Protein AF-A0A7S1VF92-F1 (afdb_monomer_lite)

Radius of gyration: 21.76 Å; chains: 1; bounding box: 52×36×66 Å

pLDDT: mean 89.87, std 12.8, range [30.66, 98.44]

Secondary structure (DSSP, 8-state):
--TTTT--EEEEE-B-GGGHHHHHHHHHHIIIIIS---TTTT-BTTBSS-EEE-TT--SSS-EEEGGGGTT--TT--SS--B-B--EETTSS-TTTTBBTTTSHHHHHHHHHHHHHHHHHHHHS---EEEEE---EE-TTT--EEEEEEEEE--TT-TT---EEEEEEEEHHHHHHHHS-TT---EEEEEE-SS-EEEEEEETTEEEEEEES--S-GGGGGG-EEEES--TTSEE-TTPPP-EEEEEE-HHHHHHH--S-HHHHTTS--

Structure (mmCIF, N/CA/C/O backbone):
data_AF-A0A7S1VF92-F1
#
_entry.id   AF-A0A7S1VF92-F1
#
loop_
_atom_site.group_PDB
_atom_site.id
_atom_site.type_symbol
_atom_site.label_atom_id
_atom_site.label_alt_id
_atom_site.label_comp_id
_atom_site.label_asym_id
_atom_site.label_entity_id
_atom_site.label_seq_id
_atom_site.pdbx_PDB_ins_code
_atom_site.Cartn_x
_atom_site.Cartn_y
_atom_site.Cartn_z
_atom_site.occupancy
_atom_site.B_iso_or_equiv
_atom_site.auth_seq_id
_atom_site.auth_comp_id
_atom_site.auth_asym_id
_atom_site.auth_atom_id
_atom_site.pdbx_PDB_model_num
ATOM 1 N N . ILE A 1 1 ? -13.333 -21.021 5.165 1.00 41.09 1 ILE A N 1
ATOM 2 C CA . ILE A 1 1 ? -13.184 -19.600 4.786 1.00 41.09 1 ILE A CA 1
ATOM 3 C C . ILE A 1 1 ? -11.737 -19.448 4.349 1.00 41.09 1 ILE A C 1
ATOM 5 O O . ILE A 1 1 ? -10.872 -19.914 5.080 1.00 41.09 1 ILE A O 1
ATOM 9 N N . ALA A 1 2 ? -11.484 -18.980 3.126 1.00 41.53 2 ALA A N 1
ATOM 10 C CA . ALA A 1 2 ? -10.127 -18.702 2.667 1.00 41.53 2 ALA A CA 1
ATOM 11 C C . ALA A 1 2 ? -9.702 -17.381 3.318 1.00 41.53 2 ALA A C 1
ATOM 13 O O . ALA A 1 2 ? -10.121 -16.314 2.899 1.00 41.53 2 ALA A O 1
ATOM 14 N N . THR A 1 3 ? -8.954 -17.451 4.413 1.00 45.88 3 THR A N 1
ATOM 15 C CA . THR A 1 3 ? -8.579 -16.294 5.245 1.00 45.88 3 THR A CA 1
ATOM 16 C C . THR A 1 3 ? -7.380 -15.513 4.682 1.00 45.88 3 THR A C 1
ATOM 18 O O . THR A 1 3 ? -6.632 -14.857 5.407 1.00 45.88 3 THR A O 1
ATOM 21 N N . SER A 1 4 ? -7.141 -15.622 3.371 1.00 50.34 4 SER A N 1
ATOM 22 C CA . SER A 1 4 ? -5.932 -15.130 2.701 1.00 50.34 4 SER A CA 1
ATOM 23 C C . SER A 1 4 ? -6.195 -14.301 1.442 1.00 50.34 4 SER A C 1
ATOM 25 O O . SER A 1 4 ? -5.239 -14.018 0.722 1.00 50.34 4 SER A O 1
ATOM 27 N N . ASP A 1 5 ? -7.439 -13.902 1.167 1.00 53.25 5 ASP A N 1
ATOM 28 C CA . ASP A 1 5 ? -7.782 -13.178 -0.067 1.00 53.25 5 ASP A CA 1
ATOM 29 C C . ASP A 1 5 ? -7.107 -11.787 -0.156 1.00 53.25 5 ASP A C 1
ATOM 31 O O . ASP A 1 5 ? -6.793 -11.333 -1.257 1.00 53.25 5 ASP A O 1
ATOM 35 N N . GLY A 1 6 ? -6.771 -11.145 0.975 1.00 50.03 6 GLY A N 1
ATOM 36 C CA . GLY A 1 6 ? -6.026 -9.877 1.022 1.00 50.03 6 GLY A CA 1
ATOM 37 C C . GLY A 1 6 ? -4.500 -9.985 1.163 1.00 50.03 6 GLY A C 1
ATOM 38 O O . GLY A 1 6 ? -3.825 -8.952 1.209 1.00 50.03 6 GLY A O 1
ATOM 39 N N . ARG A 1 7 ? -3.919 -11.195 1.214 1.00 63.62 7 ARG A N 1
ATOM 40 C CA . ARG A 1 7 ? -2.461 -11.413 1.378 1.00 63.62 7 ARG A CA 1
ATOM 41 C C . ARG A 1 7 ? -1.747 -11.517 0.043 1.00 63.62 7 ARG A C 1
ATOM 43 O O . ARG A 1 7 ? -1.043 -12.490 -0.231 1.00 63.62 7 ARG A O 1
ATOM 50 N N . ALA A 1 8 ? -1.971 -10.531 -0.806 1.00 77.44 8 ALA A N 1
ATOM 51 C CA . ALA A 1 8 ? -1.372 -10.561 -2.112 1.00 77.44 8 ALA A CA 1
ATOM 52 C C . ALA A 1 8 ? -0.001 -9.884 -2.097 1.00 77.44 8 ALA A C 1
ATOM 54 O O . ALA A 1 8 ? 0.127 -8.728 -1.694 1.00 77.44 8 ALA A O 1
ATOM 55 N N . MET A 1 9 ? 1.021 -10.628 -2.518 1.00 90.00 9 MET A N 1
ATOM 56 C CA . MET A 1 9 ? 2.382 -10.116 -2.646 1.00 90.00 9 MET A CA 1
ATOM 57 C C . MET A 1 9 ?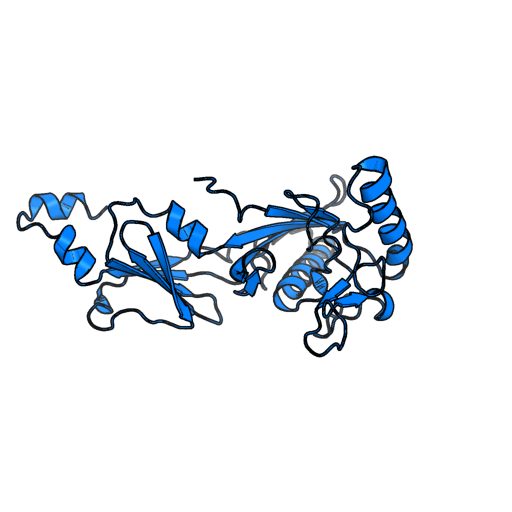 2.617 -9.639 -4.072 1.00 90.00 9 MET A C 1
ATOM 59 O O . MET A 1 9 ? 2.226 -10.312 -5.027 1.00 90.00 9 MET A O 1
ATOM 63 N N . ALA A 1 10 ? 3.267 -8.490 -4.186 1.00 93.88 10 ALA A N 1
ATOM 64 C CA . ALA A 1 10 ? 3.669 -7.860 -5.424 1.00 93.88 10 ALA A CA 1
ATOM 65 C C . ALA A 1 10 ? 5.195 -7.762 -5.493 1.00 93.88 10 ALA A C 1
ATOM 67 O O . ALA A 1 10 ? 5.831 -7.359 -4.518 1.00 93.88 10 ALA A O 1
ATOM 68 N N . LEU A 1 11 ? 5.763 -8.082 -6.653 1.00 97.00 11 LEU A N 1
ATOM 69 C CA . LEU A 1 11 ? 7.135 -7.727 -7.009 1.00 97.00 11 LEU A CA 1
ATOM 70 C C . LEU A 1 11 ? 7.088 -6.511 -7.932 1.00 97.00 11 LEU A C 1
ATOM 72 O O . LEU A 1 11 ? 6.437 -6.568 -8.975 1.00 97.00 11 LEU A O 1
ATOM 76 N N . ALA A 1 12 ? 7.789 -5.442 -7.567 1.00 97.94 12 ALA A N 1
ATOM 77 C CA . ALA A 1 12 ? 7.880 -4.226 -8.363 1.00 97.94 12 ALA A CA 1
ATOM 78 C C . ALA A 1 12 ? 9.347 -3.820 -8.570 1.00 97.94 12 ALA A C 1
ATOM 80 O O . ALA A 1 12 ? 9.959 -3.286 -7.641 1.00 97.94 12 ALA A O 1
ATOM 81 N N . PRO A 1 13 ? 9.958 -4.100 -9.736 1.00 98.12 13 PRO A N 1
ATOM 82 C CA . PRO A 1 13 ? 11.304 -3.618 -10.027 1.00 98.12 13 PRO A CA 1
ATOM 83 C C . PRO A 1 13 ? 11.322 -2.089 -10.116 1.00 98.12 13 PRO A C 1
ATOM 85 O O . PRO A 1 13 ? 10.317 -1.474 -10.468 1.00 98.12 13 PRO A O 1
ATOM 88 N N . LEU A 1 14 ? 12.466 -1.478 -9.807 1.00 97.88 14 LEU A N 1
ATOM 89 C CA . LEU A 1 14 ? 12.682 -0.061 -10.090 1.00 97.88 14 LEU A CA 1
ATOM 90 C C . LEU A 1 14 ? 13.263 0.095 -11.486 1.00 97.88 14 LEU A C 1
ATOM 92 O O . LEU A 1 14 ? 14.310 -0.477 -11.783 1.00 97.88 14 LEU A O 1
ATOM 96 N N . ILE A 1 15 ? 12.582 0.882 -12.310 1.00 98.19 15 ILE A N 1
ATOM 97 C CA . ILE A 1 15 ? 12.890 1.062 -13.726 1.00 98.19 15 ILE A CA 1
ATOM 98 C C . ILE A 1 15 ? 13.138 2.547 -13.979 1.00 98.19 15 ILE A C 1
ATOM 100 O O . ILE A 1 15 ? 12.331 3.394 -13.584 1.00 98.19 15 ILE A O 1
ATOM 104 N N . SER A 1 16 ? 14.261 2.885 -14.611 1.00 97.62 16 SER A N 1
ATOM 105 C CA . SER A 1 16 ? 14.491 4.260 -15.060 1.00 97.62 16 SER A CA 1
ATOM 106 C C . SER A 1 16 ? 13.658 4.572 -16.315 1.00 97.62 16 SER A C 1
ATOM 108 O O . SER A 1 16 ? 13.268 3.652 -17.034 1.00 97.62 16 SER A O 1
ATOM 110 N N . PRO A 1 17 ? 13.379 5.851 -16.627 1.00 97.75 17 PRO A N 1
ATOM 111 C CA . PRO A 1 17 ? 12.614 6.212 -17.820 1.00 97.75 17 PRO A CA 1
ATOM 112 C C . PRO A 1 17 ? 13.192 5.646 -19.125 1.00 97.75 17 PRO A C 1
ATOM 114 O O . PRO A 1 17 ? 12.427 5.248 -19.997 1.00 97.75 17 PRO A O 1
ATOM 117 N N . ASP A 1 18 ? 14.521 5.560 -19.234 1.00 98.12 18 ASP A N 1
ATOM 118 C CA . ASP A 1 18 ? 15.207 5.044 -20.427 1.00 98.12 18 ASP A CA 1
ATOM 119 C C . ASP A 1 18 ? 15.105 3.509 -20.564 1.00 98.12 18 ASP A C 1
ATOM 121 O O . ASP A 1 18 ? 15.311 2.977 -21.650 1.00 98.12 18 ASP A O 1
ATOM 125 N N . GLU A 1 19 ? 14.776 2.792 -19.484 1.00 98.00 19 GLU A N 1
ATOM 126 C CA . GLU A 1 19 ? 14.622 1.326 -19.451 1.00 98.00 19 GLU A CA 1
ATOM 127 C C . GLU A 1 19 ? 13.152 0.881 -19.564 1.00 98.00 19 GLU A C 1
ATOM 129 O O . GLU A 1 19 ? 12.865 -0.317 -19.608 1.00 98.00 19 GLU A O 1
ATOM 134 N N . LEU A 1 20 ? 12.202 1.825 -19.570 1.00 98.00 20 LEU A N 1
ATOM 135 C CA . LEU A 1 20 ? 10.777 1.523 -19.448 1.00 98.00 20 LEU A CA 1
ATOM 136 C C . LEU A 1 20 ? 10.234 0.709 -20.628 1.00 98.00 20 LEU A C 1
ATOM 138 O O . LEU A 1 20 ? 9.514 -0.261 -20.406 1.00 98.00 20 LEU A O 1
ATOM 142 N N . GLU A 1 21 ? 10.575 1.085 -21.862 1.00 97.88 21 GLU A N 1
ATOM 143 C CA . GLU A 1 21 ? 10.085 0.389 -23.061 1.00 97.88 21 GLU A CA 1
ATOM 144 C C . GLU A 1 21 ? 10.596 -1.061 -23.113 1.00 97.88 21 GLU A C 1
ATOM 146 O O . GLU A 1 21 ? 9.803 -1.985 -23.310 1.00 97.88 21 GLU A O 1
ATOM 151 N N . ASP A 1 22 ? 11.889 -1.274 -22.838 1.00 98.38 22 ASP A N 1
ATOM 152 C CA . ASP A 1 22 ? 12.504 -2.607 -22.768 1.00 98.38 22 ASP A CA 1
ATOM 153 C C . ASP A 1 22 ? 11.857 -3.463 -21.665 1.00 98.38 22 ASP A C 1
ATOM 155 O O . ASP A 1 22 ? 11.581 -4.652 -21.859 1.00 98.38 22 ASP A O 1
ATOM 159 N N . PHE A 1 23 ? 11.580 -2.861 -20.502 1.00 98.31 23 PHE A N 1
ATOM 160 C CA . PHE A 1 23 ? 10.871 -3.532 -19.416 1.00 98.31 23 PHE A CA 1
ATOM 161 C C . PHE A 1 23 ? 9.445 -3.928 -19.820 1.00 98.31 23 PHE A C 1
ATOM 163 O O . PHE A 1 23 ? 9.024 -5.048 -19.534 1.00 98.31 23 PHE A O 1
ATOM 170 N N . GLU A 1 24 ? 8.690 -3.039 -20.470 1.00 98.31 24 GLU A N 1
ATOM 171 C CA . GLU A 1 24 ? 7.328 -3.329 -20.920 1.00 98.31 24 GLU A CA 1
ATOM 172 C C . GLU A 1 24 ? 7.317 -4.474 -21.941 1.00 98.31 24 GLU A C 1
ATOM 174 O O . GLU A 1 24 ? 6.519 -5.406 -21.801 1.00 98.31 24 GLU A O 1
ATOM 179 N N . GLU A 1 25 ? 8.221 -4.459 -22.925 1.00 98.25 25 GLU A N 1
ATOM 180 C CA . GLU A 1 25 ? 8.364 -5.552 -23.892 1.00 98.25 25 GLU A CA 1
ATOM 181 C C . GLU A 1 25 ? 8.650 -6.884 -23.187 1.00 98.25 25 GLU A C 1
ATOM 183 O O . GLU A 1 25 ? 7.927 -7.864 -23.406 1.00 98.25 25 GLU A O 1
ATOM 188 N N . PHE A 1 26 ? 9.634 -6.898 -22.282 1.00 98.12 26 PHE A N 1
ATOM 189 C CA . PHE A 1 26 ? 9.962 -8.065 -21.466 1.00 98.12 26 PHE A CA 1
ATOM 190 C C . PHE A 1 26 ? 8.760 -8.555 -20.647 1.00 98.12 26 PHE A C 1
ATOM 192 O O . PHE A 1 26 ? 8.458 -9.750 -20.645 1.00 98.12 26 PHE A O 1
ATOM 199 N N . ALA A 1 27 ? 8.054 -7.653 -19.964 1.00 97.56 27 ALA A N 1
ATOM 200 C CA . ALA A 1 27 ? 6.960 -8.016 -19.075 1.00 97.56 27 ALA A CA 1
ATOM 201 C C . ALA A 1 27 ? 5.797 -8.660 -19.839 1.00 97.56 27 ALA A C 1
ATOM 203 O O . ALA A 1 27 ? 5.274 -9.695 -19.422 1.00 97.56 27 ALA A O 1
ATOM 204 N N . TYR A 1 28 ? 5.414 -8.097 -20.988 1.00 97.19 28 TYR A N 1
ATOM 205 C CA . TYR A 1 28 ? 4.343 -8.661 -21.808 1.00 97.19 28 TYR A CA 1
ATOM 206 C C . TYR A 1 28 ? 4.750 -9.956 -22.519 1.00 97.19 28 TYR A C 1
ATOM 208 O O . TYR A 1 28 ? 3.909 -10.849 -22.652 1.00 97.19 28 TYR A O 1
ATOM 216 N N . ASP A 1 29 ? 6.009 -10.097 -22.945 1.00 97.44 29 ASP A N 1
ATOM 217 C CA . ASP A 1 29 ? 6.526 -11.378 -23.441 1.00 97.44 29 ASP A CA 1
ATOM 218 C C . ASP A 1 29 ? 6.461 -12.453 -22.349 1.00 97.44 29 ASP A C 1
ATOM 220 O O . ASP A 1 29 ? 5.912 -13.537 -22.566 1.00 97.44 29 ASP A O 1
ATOM 224 N N . PHE A 1 30 ? 6.908 -12.121 -21.134 1.00 96.12 30 PHE A N 1
ATOM 225 C CA . PHE A 1 30 ? 6.794 -13.005 -19.985 1.00 96.12 30 PHE A CA 1
ATOM 226 C C . PHE A 1 30 ? 5.336 -13.402 -19.728 1.00 96.12 30 PHE A C 1
ATOM 228 O O . PHE A 1 30 ? 5.044 -14.597 -19.676 1.00 96.12 30 PHE A O 1
ATOM 235 N N . TYR A 1 31 ? 4.403 -12.448 -19.634 1.00 95.75 31 TYR A N 1
ATOM 236 C CA . TYR A 1 31 ? 2.996 -12.757 -19.362 1.00 95.75 31 TYR A CA 1
ATOM 237 C C . TYR A 1 31 ? 2.393 -13.695 -20.406 1.00 95.75 31 TYR A C 1
ATOM 239 O O . TYR A 1 31 ? 1.739 -14.671 -20.042 1.00 95.75 31 TYR A O 1
ATOM 247 N N . TYR A 1 32 ? 2.597 -13.421 -21.693 1.00 95.31 32 TYR A N 1
ATOM 248 C CA . TYR A 1 32 ? 1.882 -14.133 -22.751 1.00 95.31 32 TYR A CA 1
ATOM 249 C C . TYR A 1 32 ? 2.569 -15.425 -23.174 1.00 95.31 32 TYR A C 1
ATOM 251 O O . TYR A 1 32 ? 1.891 -16.420 -23.429 1.00 95.31 32 TYR A O 1
ATOM 259 N N . ASN A 1 33 ? 3.900 -15.428 -23.227 1.00 96.44 33 ASN A N 1
ATOM 260 C CA . ASN A 1 33 ? 4.668 -16.530 -23.797 1.00 96.44 33 ASN A CA 1
ATOM 261 C C . ASN A 1 33 ? 5.310 -17.418 -22.727 1.00 96.44 33 ASN A C 1
ATOM 263 O O . ASN A 1 33 ? 5.397 -18.628 -22.928 1.00 96.44 33 ASN A O 1
ATOM 267 N N . THR A 1 34 ? 5.718 -16.854 -21.585 1.00 94.94 34 THR A N 1
ATOM 268 C CA . THR A 1 34 ? 6.358 -17.627 -20.503 1.00 94.94 34 THR A CA 1
ATOM 269 C C . THR A 1 34 ? 5.343 -18.120 -19.472 1.00 94.94 34 THR A C 1
ATOM 271 O O . THR A 1 34 ? 5.291 -19.311 -19.171 1.00 94.94 34 THR A O 1
ATOM 274 N N . ALA A 1 35 ? 4.507 -17.224 -18.947 1.00 93.38 35 ALA A N 1
ATOM 275 C CA . ALA A 1 35 ? 3.499 -17.529 -17.935 1.00 93.38 35 ALA A CA 1
ATOM 276 C C . ALA A 1 35 ? 2.180 -18.056 -18.533 1.00 93.38 35 ALA A C 1
ATOM 278 O O . ALA A 1 35 ? 1.355 -18.606 -17.804 1.00 93.38 35 ALA A O 1
ATOM 279 N N . GLY A 1 36 ? 1.971 -17.906 -19.848 1.00 94.75 36 GLY A N 1
ATOM 280 C CA . GLY A 1 36 ? 0.776 -18.394 -20.548 1.00 94.75 36 GLY A CA 1
ATOM 281 C C . GLY A 1 36 ? -0.521 -17.693 -20.127 1.00 94.75 36 GLY A C 1
ATOM 282 O O . GLY A 1 36 ? -1.597 -18.294 -20.183 1.00 94.75 36 GLY A O 1
ATOM 283 N N . LEU A 1 37 ? -0.431 -16.443 -19.668 1.00 94.38 37 LEU A N 1
ATOM 284 C CA . LEU A 1 37 ? -1.576 -15.640 -19.251 1.00 94.38 37 LEU A CA 1
ATOM 285 C C . LEU A 1 37 ? -2.358 -15.121 -20.471 1.00 94.38 37 LEU A C 1
ATOM 287 O O . LEU A 1 37 ? -1.796 -14.980 -21.561 1.00 94.38 37 LEU A O 1
ATOM 291 N N . PRO A 1 38 ? -3.656 -14.786 -20.314 1.00 94.56 38 PRO A N 1
ATOM 292 C CA . PRO A 1 38 ? -4.441 -14.191 -21.390 1.00 94.56 38 PRO A CA 1
ATOM 293 C C . PRO A 1 38 ? -3.764 -12.949 -21.974 1.00 94.56 38 PRO A C 1
ATOM 295 O O . PRO A 1 38 ? -3.211 -12.137 -21.232 1.00 94.56 38 PRO A O 1
ATOM 298 N N . ASN A 1 39 ? -3.892 -12.743 -23.284 1.00 92.88 39 ASN A N 1
ATOM 299 C CA . ASN A 1 39 ? -3.331 -11.585 -23.995 1.00 92.88 39 ASN A CA 1
ATOM 300 C C . ASN A 1 39 ? -3.930 -10.224 -23.577 1.00 92.88 39 ASN A C 1
ATOM 302 O O . ASN A 1 39 ? -3.485 -9.184 -24.050 1.00 92.88 39 ASN A O 1
ATOM 306 N N . THR A 1 40 ? -4.934 -10.230 -22.700 1.00 92.56 40 THR A N 1
ATOM 307 C CA . THR A 1 40 ? -5.526 -9.049 -22.060 1.00 92.56 40 THR A CA 1
ATOM 308 C C . THR A 1 40 ? -4.889 -8.723 -20.705 1.00 92.56 40 THR A C 1
ATOM 310 O O . THR A 1 40 ? -5.259 -7.738 -20.073 1.00 92.56 40 THR A O 1
ATOM 313 N N . THR A 1 41 ? -3.960 -9.550 -20.220 1.00 92.75 41 THR A N 1
ATOM 314 C CA . THR A 1 41 ? -3.301 -9.358 -18.921 1.00 92.75 41 THR A CA 1
ATOM 315 C C . THR A 1 41 ? -2.452 -8.096 -18.943 1.00 92.75 41 THR A C 1
ATOM 317 O O . THR A 1 41 ? -1.642 -7.922 -19.854 1.00 92.75 41 THR A O 1
ATOM 320 N N . GLY A 1 42 ? -2.661 -7.218 -17.957 1.00 89.56 42 GLY A N 1
ATOM 321 C CA . GLY A 1 42 ? -1.958 -5.940 -17.835 1.00 89.56 42 GLY A CA 1
ATOM 322 C C . GLY A 1 42 ? -2.276 -4.929 -18.943 1.00 89.56 42 GLY A C 1
ATOM 323 O O . GLY A 1 42 ? -1.583 -3.926 -19.034 1.00 89.56 42 GLY A O 1
ATOM 324 N N . VAL A 1 43 ? -3.265 -5.177 -19.810 1.00 94.31 43 VAL A N 1
ATOM 325 C CA . VAL A 1 43 ? -3.628 -4.272 -20.915 1.00 94.31 43 VAL A CA 1
ATOM 326 C C . VAL A 1 43 ? -4.665 -3.257 -20.437 1.00 94.31 43 VAL A C 1
ATOM 328 O O . VAL A 1 43 ? -5.637 -3.625 -19.779 1.00 94.31 43 VAL A O 1
ATOM 331 N N . SER A 1 44 ? -4.465 -1.992 -20.798 1.00 94.75 44 SER A N 1
ATOM 332 C CA . SER A 1 44 ? -5.387 -0.880 -20.539 1.00 94.75 44 SER A CA 1
ATOM 333 C C . SER A 1 44 ? -6.058 -0.414 -21.838 1.00 94.75 44 SER A C 1
ATOM 335 O O . SER A 1 44 ? -5.773 -0.921 -22.924 1.00 94.75 44 SER A O 1
ATOM 337 N N . SER A 1 45 ? -6.945 0.577 -21.761 1.00 95.25 45 SER A N 1
ATOM 338 C CA . SER A 1 45 ? -7.654 1.151 -22.917 1.00 95.25 45 SER A CA 1
ATOM 339 C C . SER A 1 45 ? -6.725 1.718 -24.000 1.00 95.25 45 SER A C 1
ATOM 341 O O . SER A 1 45 ? -7.075 1.709 -25.181 1.00 95.25 45 SER A O 1
ATOM 343 N N . PHE A 1 46 ? -5.523 2.155 -23.619 1.00 95.31 46 PHE A N 1
ATOM 344 C CA . PHE A 1 46 ? -4.471 2.615 -24.530 1.00 95.31 46 PHE A CA 1
ATOM 345 C C . PHE A 1 46 ? -3.577 1.482 -25.073 1.00 95.31 46 PHE A C 1
ATOM 347 O O . PHE A 1 46 ? -2.705 1.734 -25.902 1.00 95.31 46 PHE A O 1
ATOM 354 N N . GLY A 1 47 ? -3.779 0.238 -24.631 1.00 96.12 47 GLY A N 1
ATOM 355 C CA . GLY A 1 47 ? -2.959 -0.914 -24.990 1.00 96.12 47 GLY A CA 1
ATOM 356 C C . GLY A 1 47 ? -2.000 -1.340 -23.877 1.00 96.12 47 GLY A C 1
ATOM 357 O O . GLY A 1 47 ? -2.375 -1.423 -22.707 1.00 96.12 47 GLY A O 1
ATOM 358 N N . ARG A 1 48 ? -0.780 -1.702 -24.275 1.00 96.75 48 ARG A N 1
ATOM 359 C CA . ARG A 1 48 ? 0.291 -2.167 -23.388 1.00 96.75 48 ARG A CA 1
ATOM 360 C C . ARG A 1 48 ? 1.024 -0.976 -22.776 1.00 96.75 48 ARG A C 1
ATOM 362 O O . ARG A 1 48 ? 1.249 0.006 -23.473 1.00 96.75 48 ARG A O 1
ATOM 369 N N . GLY A 1 49 ? 1.391 -1.090 -21.507 1.00 97.50 49 GLY A N 1
ATOM 370 C CA . GLY A 1 49 ? 2.302 -0.181 -20.828 1.00 97.50 49 GLY A CA 1
ATOM 371 C C . GLY A 1 49 ? 2.085 -0.137 -19.318 1.00 97.50 49 GLY A C 1
ATOM 372 O O . GLY A 1 49 ? 1.043 -0.557 -18.807 1.00 97.50 49 GLY A O 1
ATOM 373 N N . VAL A 1 50 ? 3.074 0.396 -18.607 1.00 98.12 50 VAL A N 1
ATOM 374 C CA . VAL A 1 50 ? 2.967 0.766 -17.196 1.00 98.12 50 VAL A CA 1
ATOM 375 C C . VAL A 1 50 ? 1.957 1.902 -17.052 1.00 98.12 50 VAL A C 1
ATOM 377 O O . VAL A 1 50 ? 1.920 2.834 -17.858 1.00 98.12 50 VAL A O 1
ATOM 380 N N . TRP A 1 51 ? 1.090 1.815 -16.047 1.00 97.25 51 TRP A N 1
ATOM 381 C CA . TRP A 1 51 ? -0.053 2.711 -15.938 1.00 97.25 51 TRP A CA 1
ATOM 382 C C . TRP A 1 51 ? -0.300 3.229 -14.532 1.00 97.25 51 TRP A C 1
ATOM 384 O O . TRP A 1 51 ? 0.057 2.622 -13.525 1.00 97.25 51 TRP A O 1
ATOM 394 N N . TRP A 1 52 ? -0.993 4.361 -14.487 1.00 96.31 52 TRP A N 1
ATOM 395 C CA . TRP A 1 52 ? -1.583 4.920 -13.281 1.00 96.31 52 TRP A CA 1
ATOM 396 C C . TRP A 1 52 ? -3.047 5.292 -13.547 1.00 96.31 52 TRP A C 1
ATOM 398 O O . TRP A 1 52 ? -3.466 5.413 -14.701 1.00 96.31 52 TRP A O 1
ATOM 408 N N . THR A 1 53 ? -3.849 5.405 -12.486 1.00 93.44 53 THR A N 1
ATOM 409 C CA . THR A 1 53 ? -5.258 5.814 -12.577 1.00 93.44 53 THR A CA 1
ATOM 410 C C . THR A 1 53 ? -5.394 7.305 -12.314 1.00 93.44 53 THR A C 1
ATOM 412 O O . THR A 1 53 ? -4.973 7.790 -11.268 1.00 93.44 53 THR A O 1
ATOM 415 N N . ASP A 1 54 ? -6.045 8.014 -13.225 1.00 91.69 54 ASP A N 1
ATOM 416 C CA . ASP A 1 54 ? -6.479 9.392 -13.026 1.00 91.69 54 ASP A CA 1
ATOM 417 C C . ASP A 1 54 ? -8.012 9.441 -13.169 1.00 91.69 54 ASP A C 1
ATOM 419 O O . ASP A 1 54 ? -8.530 9.237 -14.269 1.00 91.69 54 ASP A O 1
ATOM 423 N N . PRO A 1 55 ? -8.755 9.673 -12.068 1.00 89.00 55 PRO A N 1
ATOM 424 C CA . PRO A 1 55 ? -10.217 9.719 -12.079 1.00 89.00 55 PRO A CA 1
ATOM 425 C C . PRO A 1 55 ? -10.823 10.779 -13.007 1.00 89.00 55 PRO A C 1
ATOM 427 O O . PRO A 1 55 ? -12.010 10.688 -13.317 1.00 89.00 55 PRO A O 1
ATOM 430 N N . GLU A 1 56 ? -10.050 11.786 -13.421 1.00 92.44 56 GLU A N 1
ATOM 431 C CA . GLU A 1 56 ? -10.506 12.840 -14.329 1.00 92.44 56 GLU A CA 1
ATOM 432 C C . GLU A 1 56 ? -10.361 12.448 -15.811 1.00 92.44 56 GLU A C 1
ATOM 434 O O . GLU A 1 56 ? -10.897 13.131 -16.692 1.00 92.44 56 GLU A O 1
ATOM 439 N N . LEU A 1 57 ? -9.681 11.335 -16.115 1.00 91.81 57 LEU A N 1
ATOM 440 C CA . LEU A 1 57 ? -9.533 10.848 -17.483 1.00 91.81 57 LEU A CA 1
ATOM 441 C C . LEU A 1 57 ? -10.837 10.286 -18.034 1.00 91.81 57 LEU A C 1
ATOM 443 O O . LEU A 1 57 ? -11.477 9.419 -17.453 1.00 91.81 57 LEU A O 1
ATOM 447 N N . ASN A 1 58 ? -11.174 10.707 -19.250 1.00 93.38 58 ASN A N 1
ATOM 448 C CA . ASN A 1 58 ? -12.316 10.186 -19.992 1.00 93.38 58 ASN A CA 1
ATOM 449 C C . ASN A 1 58 ? -11.929 8.951 -20.830 1.00 93.38 58 ASN A C 1
ATOM 451 O O . ASN A 1 58 ? -12.057 8.957 -22.058 1.00 93.38 58 ASN A O 1
ATOM 455 N N . THR A 1 59 ? -11.405 7.910 -20.180 1.00 93.56 59 THR A N 1
ATOM 456 C CA . THR A 1 59 ? -11.144 6.593 -20.789 1.00 93.56 59 THR A CA 1
ATOM 457 C C . THR A 1 59 ? -12.034 5.531 -20.143 1.00 93.56 59 THR A C 1
ATOM 459 O O . THR A 1 59 ? -12.658 5.767 -19.115 1.00 93.56 59 THR A O 1
ATOM 462 N N . SER A 1 60 ? -12.155 4.344 -20.745 1.00 93.12 60 SER A N 1
ATOM 463 C CA . SER A 1 60 ? -13.043 3.296 -20.208 1.00 93.12 60 SER A CA 1
ATOM 464 C C . SER A 1 60 ? -12.584 2.720 -18.865 1.00 93.12 60 SER A C 1
ATOM 466 O O . SER A 1 60 ? -13.369 2.067 -18.183 1.00 93.12 60 SER A O 1
ATOM 468 N N . ASP A 1 61 ? -11.312 2.906 -18.521 1.00 92.44 61 ASP A N 1
ATOM 469 C CA . ASP A 1 61 ? -10.662 2.374 -17.324 1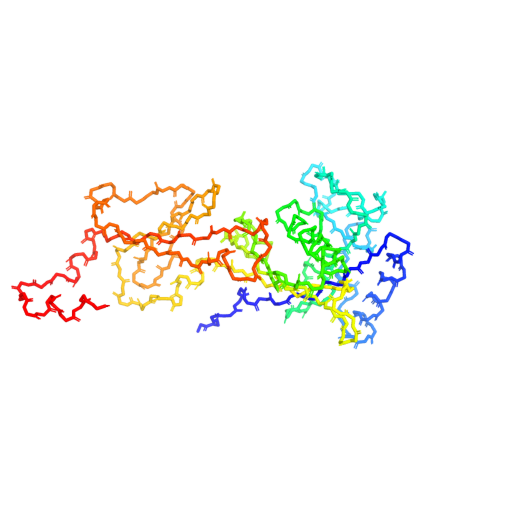.00 92.44 61 ASP A CA 1
ATOM 470 C C . ASP A 1 61 ? -9.996 3.454 -16.459 1.00 92.44 61 ASP A C 1
ATOM 472 O O . ASP A 1 61 ? -9.415 3.118 -15.429 1.00 92.44 61 ASP A O 1
ATOM 476 N N . ASN A 1 62 ? -10.090 4.732 -16.848 1.00 94.69 62 ASN A N 1
ATOM 477 C CA . ASN A 1 62 ? -9.439 5.876 -16.199 1.00 94.69 62 ASN A CA 1
ATOM 478 C C . ASN A 1 62 ? -7.910 5.729 -16.081 1.00 94.69 62 ASN A C 1
ATOM 480 O O . ASN A 1 62 ? -7.288 6.306 -15.189 1.00 94.69 62 ASN A O 1
ATOM 484 N N . ARG A 1 63 ? -7.288 4.926 -16.954 1.00 95.75 63 ARG A N 1
ATOM 485 C CA . ARG A 1 63 ? -5.841 4.682 -16.952 1.00 95.75 63 ARG A CA 1
ATOM 486 C C . ARG A 1 63 ? -5.144 5.487 -18.035 1.00 95.75 63 ARG A C 1
ATOM 488 O O . ARG A 1 63 ? -5.666 5.637 -19.141 1.00 95.75 63 ARG A O 1
ATOM 495 N N . PHE A 1 64 ? -3.927 5.926 -17.736 1.00 96.00 64 PHE A N 1
ATOM 496 C CA . PHE A 1 64 ? -2.990 6.461 -18.722 1.00 96.00 64 PHE A CA 1
ATOM 497 C C . PHE A 1 64 ? -1.624 5.795 -18.601 1.00 96.00 64 PHE A C 1
ATOM 499 O O . PHE A 1 64 ? -1.258 5.271 -17.549 1.00 96.00 64 PHE A O 1
ATOM 506 N N . TRP A 1 65 ? -0.879 5.838 -19.701 1.00 97.31 65 TRP A N 1
ATOM 507 C CA . TRP A 1 65 ? 0.479 5.322 -19.787 1.00 97.31 65 TRP A CA 1
ATOM 508 C C . TRP A 1 65 ? 1.473 6.273 -19.116 1.00 97.31 65 TRP A C 1
ATOM 510 O O . TRP A 1 65 ? 1.622 7.428 -19.536 1.00 97.31 65 TRP A O 1
ATOM 520 N N . THR A 1 66 ? 2.173 5.789 -18.090 1.00 96.75 66 THR A N 1
ATOM 521 C CA . THR A 1 66 ? 3.099 6.609 -17.295 1.00 96.75 66 THR A CA 1
ATOM 522 C C . THR A 1 66 ? 4.397 6.928 -18.033 1.00 96.75 66 THR A C 1
ATOM 524 O O . THR A 1 66 ? 5.032 7.931 -17.711 1.00 96.75 66 THR A O 1
ATOM 527 N N . GLY A 1 67 ? 4.757 6.173 -19.078 1.00 94.06 67 GLY A N 1
ATOM 528 C CA . GLY A 1 67 ? 5.951 6.455 -19.884 1.00 94.06 67 GLY A CA 1
ATOM 529 C C . GLY A 1 67 ? 5.929 7.825 -20.560 1.00 94.06 67 GLY A C 1
ATOM 530 O O . GLY A 1 67 ? 6.961 8.482 -20.689 1.00 94.06 67 GLY A O 1
ATOM 531 N N . SER A 1 68 ? 4.735 8.342 -20.861 1.00 93.94 68 SER A N 1
ATOM 532 C CA . SER A 1 68 ? 4.552 9.693 -21.408 1.00 93.94 68 SER A CA 1
ATOM 533 C C . SER A 1 68 ? 5.007 10.826 -20.472 1.00 93.94 68 SER A C 1
ATOM 535 O O . SER A 1 68 ? 5.203 11.953 -20.933 1.00 93.94 68 SER A O 1
ATOM 537 N N . THR A 1 69 ? 5.205 10.560 -19.174 1.00 94.50 69 THR A N 1
ATOM 538 C CA . THR A 1 69 ? 5.646 11.571 -18.199 1.00 94.50 69 THR A CA 1
ATOM 539 C C . THR A 1 69 ? 7.159 11.569 -17.962 1.00 94.50 69 THR A C 1
ATOM 541 O O . THR A 1 69 ? 7.670 12.486 -17.311 1.00 94.50 69 THR A O 1
ATOM 544 N N . GLY A 1 70 ? 7.885 10.570 -18.482 1.00 92.69 70 GLY A N 1
ATOM 545 C CA . GLY A 1 70 ? 9.319 10.391 -18.236 1.00 92.69 70 GLY A CA 1
ATOM 546 C C . GLY A 1 70 ? 9.650 10.198 -16.752 1.00 92.69 70 GLY A C 1
ATOM 547 O O . GLY A 1 70 ? 10.584 10.820 -16.248 1.00 92.69 70 GLY A O 1
ATOM 548 N N . GLY A 1 71 ? 8.833 9.426 -16.029 1.00 93.31 71 GLY A N 1
ATOM 549 C CA . GLY A 1 71 ? 8.995 9.159 -14.593 1.00 93.31 71 GLY A CA 1
ATOM 550 C C . GLY A 1 71 ? 8.540 10.287 -13.664 1.00 93.31 71 GLY A C 1
ATOM 551 O O . GLY A 1 71 ? 8.651 10.158 -12.448 1.00 93.31 71 GLY A O 1
ATOM 552 N N . LYS A 1 72 ? 8.018 11.401 -14.195 1.00 96.81 72 LYS A N 1
ATOM 553 C CA . LYS A 1 72 ? 7.493 12.494 -13.365 1.00 96.81 72 LYS A CA 1
ATOM 554 C C . LYS A 1 72 ? 6.168 12.084 -12.741 1.00 96.81 72 LYS A C 1
ATOM 556 O O . LYS A 1 72 ? 5.210 11.790 -13.461 1.00 96.81 72 LYS A O 1
ATOM 561 N N . THR A 1 73 ? 6.109 12.126 -11.415 1.00 97.25 73 THR A N 1
ATOM 562 C CA . THR A 1 73 ? 4.891 11.815 -10.667 1.00 97.25 73 THR A CA 1
ATOM 563 C C . THR A 1 73 ? 3.996 13.055 -10.516 1.00 97.25 73 THR A C 1
ATOM 565 O O . THR A 1 73 ? 4.505 14.179 -10.446 1.00 97.25 73 THR A O 1
ATOM 568 N N . PRO A 1 74 ? 2.661 12.892 -10.414 1.00 95.69 74 PRO A N 1
ATOM 569 C CA . PRO A 1 74 ? 1.735 14.013 -10.204 1.00 95.69 74 PRO A CA 1
ATOM 570 C C . PRO A 1 74 ? 1.978 14.788 -8.900 1.00 95.69 74 PRO A C 1
ATOM 572 O O . PRO A 1 74 ? 1.663 15.972 -8.810 1.00 95.69 74 PRO A O 1
ATOM 575 N N . TRP A 1 75 ? 2.553 14.125 -7.894 1.00 96.06 75 TRP A N 1
ATOM 576 C CA . TRP A 1 75 ? 2.844 14.692 -6.576 1.00 96.06 75 TRP A CA 1
ATOM 577 C C . TRP A 1 75 ? 4.238 15.339 -6.481 1.00 96.06 75 TRP A C 1
ATOM 579 O O . TRP A 1 75 ? 4.605 15.861 -5.429 1.00 96.06 75 TRP A O 1
ATOM 589 N N . GLY A 1 76 ? 5.003 15.352 -7.580 1.00 97.31 76 GLY A N 1
ATOM 590 C CA . GLY A 1 76 ? 6.265 16.084 -7.680 1.00 97.31 76 GLY A CA 1
ATOM 591 C C . GLY A 1 76 ? 7.452 15.410 -6.992 1.00 97.31 76 GLY A C 1
ATOM 592 O O . GLY A 1 76 ? 8.270 16.113 -6.396 1.00 97.31 76 GLY A O 1
ATOM 593 N N . SER A 1 77 ? 7.558 14.077 -7.072 1.00 97.44 77 SER A N 1
ATOM 594 C CA . SER A 1 77 ? 8.760 13.360 -6.618 1.00 97.44 77 SER A CA 1
ATOM 595 C C . SER A 1 77 ? 10.015 13.917 -7.309 1.00 97.44 77 SER A C 1
ATOM 597 O O . SER A 1 77 ? 9.981 14.187 -8.516 1.00 97.44 77 SER A O 1
ATOM 599 N N . PRO A 1 78 ? 11.138 14.079 -6.585 1.00 97.00 78 PRO A N 1
ATOM 600 C CA . PRO A 1 78 ? 12.417 14.419 -7.196 1.00 97.00 78 PRO A CA 1
ATOM 601 C C . PRO A 1 78 ? 13.045 13.249 -7.973 1.00 97.00 78 PRO A C 1
ATOM 603 O O . PRO A 1 78 ? 13.958 13.486 -8.765 1.00 97.00 78 PRO A O 1
ATOM 606 N N . ASN A 1 79 ? 12.598 12.008 -7.754 1.00 97.56 79 ASN A N 1
ATOM 607 C CA . ASN A 1 79 ? 13.176 10.818 -8.368 1.00 97.56 79 ASN A CA 1
ATOM 608 C C . ASN A 1 79 ? 12.410 10.447 -9.642 1.00 97.56 79 ASN A C 1
ATOM 610 O O . ASN A 1 79 ? 11.199 10.254 -9.628 1.00 97.56 79 ASN A O 1
ATOM 614 N N . LEU A 1 80 ? 13.121 10.319 -10.762 1.00 97.44 80 LEU A N 1
ATOM 615 C CA . LEU A 1 80 ? 12.534 9.877 -12.027 1.00 97.44 80 LEU A CA 1
ATOM 616 C C . LEU A 1 80 ? 12.664 8.359 -12.123 1.00 97.44 80 LEU A C 1
ATOM 618 O O . LEU A 1 80 ? 13.640 7.852 -12.669 1.00 97.44 80 LEU A O 1
ATOM 622 N N . VAL A 1 81 ? 11.708 7.646 -11.535 1.00 97.50 81 VAL A N 1
ATOM 623 C CA . VAL A 1 81 ? 11.660 6.178 -11.537 1.00 97.50 81 VAL A CA 1
ATOM 624 C C . VAL A 1 81 ? 10.225 5.692 -11.706 1.00 97.50 81 VAL A C 1
ATOM 626 O O . VAL A 1 81 ? 9.275 6.364 -11.299 1.00 97.50 81 VAL A O 1
ATOM 629 N N . HIS A 1 82 ? 10.090 4.499 -12.267 1.00 98.38 82 HIS A N 1
ATOM 630 C CA . HIS A 1 82 ? 8.860 3.721 -12.311 1.00 98.38 82 HIS A CA 1
ATOM 631 C C . HIS A 1 82 ? 8.992 2.518 -11.375 1.00 98.38 82 HIS A C 1
ATOM 633 O O . HIS A 1 82 ? 10.067 1.925 -11.266 1.00 98.38 82 HIS A O 1
ATOM 639 N N . ALA A 1 83 ? 7.898 2.146 -10.712 1.00 98.25 83 ALA A N 1
ATOM 640 C CA . ALA A 1 83 ? 7.826 0.957 -9.862 1.00 98.25 83 ALA A CA 1
ATOM 641 C C . ALA A 1 83 ? 6.607 0.091 -10.238 1.00 98.25 83 ALA A C 1
ATOM 643 O O . ALA A 1 83 ? 5.666 -0.031 -9.444 1.00 98.25 83 ALA A O 1
ATOM 644 N N . PRO A 1 84 ? 6.572 -0.474 -11.459 1.00 98.00 84 PRO A N 1
ATOM 645 C CA . PRO A 1 84 ? 5.440 -1.259 -11.941 1.00 98.00 84 PRO A CA 1
ATOM 646 C C . PRO A 1 84 ? 5.280 -2.568 -11.168 1.00 98.00 84 PRO A C 1
ATOM 648 O O . PRO A 1 84 ? 6.252 -3.287 -10.964 1.00 98.00 84 PRO A O 1
ATOM 651 N N . ILE A 1 85 ? 4.050 -2.943 -10.809 1.00 96.88 85 ILE A N 1
ATOM 652 C CA . ILE A 1 85 ? 3.761 -4.297 -10.309 1.00 96.88 85 ILE A CA 1
ATOM 653 C C . ILE A 1 85 ? 3.978 -5.306 -11.449 1.00 96.88 85 ILE A C 1
ATOM 655 O O . ILE A 1 85 ? 3.152 -5.399 -12.358 1.00 96.88 85 ILE A O 1
ATOM 659 N N . PHE A 1 86 ? 5.071 -6.066 -11.389 1.00 95.44 86 PHE A N 1
ATOM 660 C CA . PHE A 1 86 ? 5.440 -7.075 -12.384 1.00 95.44 86 PHE A CA 1
ATOM 661 C C . PHE A 1 86 ? 4.847 -8.453 -12.066 1.00 95.44 86 PHE A C 1
ATOM 663 O O . PHE A 1 86 ? 4.205 -9.071 -12.907 1.00 95.44 86 PHE A O 1
ATOM 670 N N . GLU A 1 87 ? 5.000 -8.934 -10.833 1.00 89.31 87 GLU A N 1
ATOM 671 C CA . GLU A 1 87 ? 4.357 -10.179 -10.401 1.00 89.31 87 GLU A CA 1
ATOM 672 C C . GLU A 1 87 ? 3.369 -9.903 -9.285 1.00 89.31 87 GLU A C 1
ATOM 674 O O . GLU A 1 87 ? 3.589 -9.036 -8.439 1.00 89.31 87 GLU A O 1
ATOM 679 N N . PHE A 1 88 ? 2.286 -10.676 -9.271 1.00 83.62 88 PHE A N 1
ATOM 680 C CA . PHE A 1 88 ? 1.286 -10.636 -8.219 1.00 83.62 88 PHE A CA 1
ATOM 681 C C . PHE A 1 88 ? 0.813 -12.048 -7.897 1.00 83.62 88 PHE A C 1
ATOM 683 O O . PHE A 1 88 ? 0.589 -12.855 -8.793 1.00 83.62 88 PHE A O 1
ATOM 690 N N . SER A 1 89 ? 0.611 -12.372 -6.627 1.00 76.56 89 SER A N 1
ATOM 691 C CA . SER A 1 89 ? 0.294 -13.752 -6.215 1.00 76.56 89 SER A CA 1
ATOM 692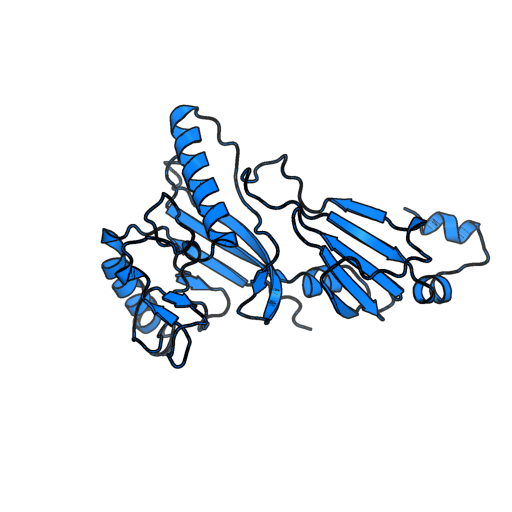 C C . SER A 1 89 ? -1.014 -14.345 -6.784 1.00 76.56 89 SER A C 1
ATOM 694 O O . SER A 1 89 ? -1.241 -15.542 -6.639 1.00 76.56 89 SER A O 1
ATOM 696 N N . THR A 1 90 ? -1.875 -13.548 -7.430 1.00 72.88 90 THR A N 1
ATOM 697 C CA . THR A 1 90 ? -3.183 -13.975 -7.968 1.00 72.88 90 THR A CA 1
ATOM 698 C C . THR A 1 90 ? -3.329 -13.774 -9.486 1.00 72.88 90 THR A C 1
ATOM 700 O O . THR A 1 90 ? -4.416 -13.473 -9.972 1.00 72.88 90 THR A O 1
ATOM 703 N N . MET A 1 91 ? -2.242 -13.912 -10.261 1.00 79.44 91 MET A N 1
ATOM 704 C CA . MET A 1 91 ? -2.273 -13.746 -11.727 1.00 79.44 91 MET A CA 1
ATOM 705 C C . MET A 1 91 ? -3.343 -14.620 -12.428 1.00 79.44 91 MET A C 1
ATOM 707 O O . MET A 1 91 ? -3.474 -15.798 -12.088 1.00 79.44 91 MET A O 1
ATOM 711 N N . PRO A 1 92 ? -4.047 -14.094 -13.459 1.00 85.88 92 PRO A N 1
ATOM 712 C CA . PRO A 1 92 ? -3.967 -12.727 -13.990 1.00 85.88 92 PRO A CA 1
ATOM 713 C C . PRO A 1 92 ? -4.727 -11.716 -13.112 1.00 85.88 92 PRO A C 1
ATOM 715 O O . PRO A 1 92 ? -5.851 -11.975 -12.690 1.00 85.88 92 PRO A O 1
ATOM 718 N N . SER A 1 93 ? -4.138 -10.538 -12.874 1.00 86.50 93 SER A N 1
ATOM 719 C CA . SER A 1 93 ? -4.719 -9.506 -12.001 1.00 86.50 93 SER A CA 1
ATOM 720 C C . SER A 1 93 ? -4.789 -8.141 -12.692 1.00 86.50 93 SER A C 1
ATOM 722 O O . SER A 1 93 ? -3.846 -7.771 -13.397 1.00 86.50 93 SER A O 1
ATOM 724 N N . PRO A 1 94 ? -5.869 -7.358 -12.488 1.00 84.75 94 PRO A N 1
ATOM 725 C CA . PRO A 1 94 ? -6.019 -6.041 -13.098 1.00 84.75 94 PRO A CA 1
ATOM 726 C C . PRO A 1 94 ? -5.042 -4.998 -12.557 1.00 84.75 94 PRO A C 1
ATOM 728 O O . PRO A 1 94 ? -5.014 -3.911 -13.124 1.00 84.75 94 PRO A O 1
ATOM 731 N N . ILE A 1 95 ? -4.292 -5.297 -11.488 1.00 90.12 95 ILE A N 1
ATOM 732 C CA . ILE A 1 95 ? -3.283 -4.398 -10.903 1.00 90.12 95 ILE A CA 1
ATOM 733 C C . ILE A 1 95 ? -1.878 -4.605 -11.486 1.00 90.12 95 ILE A C 1
ATOM 735 O O . ILE A 1 95 ? -0.942 -3.906 -11.114 1.00 90.12 95 ILE A O 1
ATOM 739 N N . LEU A 1 96 ? -1.685 -5.608 -12.348 1.00 94.44 96 LEU A N 1
ATOM 740 C CA . LEU A 1 96 ? -0.401 -5.769 -13.024 1.00 94.44 96 LEU A CA 1
ATOM 741 C C . LEU A 1 96 ? -0.114 -4.520 -13.855 1.00 94.44 96 LEU A C 1
ATOM 743 O O . LEU A 1 96 ? -1.023 -3.958 -14.472 1.00 94.44 96 LEU A O 1
ATOM 747 N N . MET A 1 97 ? 1.153 -4.123 -13.887 1.00 96.94 97 MET A N 1
ATOM 748 C CA . MET A 1 97 ? 1.643 -2.903 -14.525 1.00 96.94 97 MET A CA 1
ATOM 749 C C . MET A 1 97 ? 1.181 -1.592 -13.860 1.00 96.94 97 MET A C 1
ATOM 751 O O . MET A 1 97 ? 1.510 -0.530 -14.383 1.00 96.94 97 MET A O 1
ATOM 755 N N . THR A 1 98 ? 0.483 -1.619 -12.711 1.00 96.31 98 THR A N 1
ATOM 756 C CA . THR A 1 98 ? 0.258 -0.397 -11.917 1.00 96.31 98 THR A CA 1
ATOM 757 C C . THR A 1 98 ? 1.597 0.150 -11.439 1.00 96.31 98 THR A C 1
ATOM 759 O O . THR A 1 98 ? 2.363 -0.578 -10.809 1.00 96.31 98 THR A O 1
ATOM 762 N N . ASP A 1 99 ? 1.854 1.433 -11.666 1.00 97.81 99 ASP A N 1
ATOM 763 C CA . ASP A 1 99 ? 3.033 2.118 -11.148 1.00 97.81 99 ASP A CA 1
ATOM 764 C C . ASP A 1 99 ? 2.843 2.525 -9.681 1.00 97.81 99 ASP A C 1
ATOM 766 O O . ASP A 1 99 ? 2.108 3.467 -9.369 1.00 97.81 99 ASP A O 1
ATOM 770 N N . LEU A 1 100 ? 3.512 1.824 -8.762 1.00 97.12 100 LEU A N 1
ATOM 771 C CA . LEU A 1 100 ? 3.423 2.113 -7.329 1.00 97.12 100 LEU A CA 1
ATOM 772 C C . LEU A 1 100 ? 3.989 3.493 -6.967 1.00 97.12 100 LEU A C 1
ATOM 774 O O . LEU A 1 100 ? 3.592 4.054 -5.948 1.00 97.12 100 LEU A O 1
ATOM 778 N N . HIS A 1 101 ? 4.903 4.046 -7.770 1.00 97.88 101 HIS A N 1
ATOM 779 C CA . HIS A 1 101 ? 5.551 5.324 -7.473 1.00 97.88 101 HIS A CA 1
ATOM 780 C C . HIS A 1 101 ? 4.649 6.534 -7.778 1.00 97.88 101 HIS A C 1
ATOM 782 O O . HIS A 1 101 ? 4.806 7.610 -7.193 1.00 97.88 101 HIS A O 1
ATOM 788 N N . PHE A 1 102 ? 3.657 6.361 -8.656 1.00 97.00 102 PHE A N 1
ATOM 789 C CA . PHE A 1 102 ? 2.769 7.446 -9.081 1.00 97.00 102 PHE A CA 1
ATOM 790 C C . PHE A 1 102 ? 1.719 7.827 -8.037 1.00 97.00 102 PHE A C 1
ATOM 792 O O . PHE A 1 102 ? 1.258 8.970 -8.034 1.00 97.00 102 PHE A O 1
ATOM 799 N N . GLU A 1 103 ? 1.375 6.919 -7.126 1.00 95.50 103 GLU A N 1
ATOM 800 C CA . GLU A 1 103 ? 0.540 7.253 -5.977 1.00 95.50 103 GLU A CA 1
ATOM 801 C C . GLU A 1 103 ? 1.389 7.869 -4.871 1.00 95.50 103 GLU A C 1
ATOM 803 O O . GLU A 1 103 ? 2.307 7.226 -4.375 1.00 95.50 103 GLU A O 1
ATOM 808 N N . GLU A 1 104 ? 1.058 9.074 -4.417 1.00 95.81 104 GLU A N 1
ATOM 809 C CA . GLU A 1 104 ? 1.855 9.785 -3.410 1.00 95.81 104 GLU A CA 1
ATOM 810 C C . GLU A 1 104 ? 2.101 8.963 -2.134 1.00 95.81 104 GLU A C 1
ATOM 812 O O . GLU A 1 104 ? 3.228 8.881 -1.646 1.00 95.81 104 GLU A O 1
ATOM 817 N N . VAL A 1 105 ? 1.060 8.313 -1.610 1.00 95.75 105 VAL A N 1
ATOM 818 C CA . VAL A 1 105 ? 1.117 7.549 -0.353 1.00 95.75 105 VAL A CA 1
ATOM 819 C C . VAL A 1 105 ? 2.123 6.391 -0.431 1.00 95.75 105 VAL A C 1
ATOM 821 O O . VAL A 1 105 ? 2.849 6.132 0.528 1.00 95.75 105 VAL A O 1
ATOM 824 N N . ARG A 1 106 ? 2.208 5.715 -1.579 1.00 96.31 106 ARG A N 1
ATOM 825 C CA . ARG A 1 106 ? 3.165 4.629 -1.832 1.00 96.31 106 ARG A CA 1
ATOM 826 C C . ARG A 1 106 ? 4.523 5.165 -2.269 1.00 96.31 106 ARG A C 1
ATOM 828 O O . ARG A 1 106 ? 5.552 4.740 -1.751 1.00 96.31 106 ARG A O 1
ATOM 835 N N . GLY A 1 107 ? 4.522 6.134 -3.177 1.00 97.31 107 GLY A N 1
ATOM 836 C CA . GLY A 1 107 ? 5.714 6.727 -3.761 1.00 97.31 107 GLY A CA 1
ATOM 837 C C . GLY A 1 107 ? 6.608 7.415 -2.737 1.00 97.31 107 GLY A C 1
ATOM 838 O O . GLY A 1 107 ? 7.825 7.288 -2.822 1.00 97.31 107 GLY A O 1
ATOM 839 N N . ARG A 1 108 ? 6.038 8.026 -1.690 1.00 96.75 108 ARG A N 1
ATOM 840 C CA . ARG A 1 108 ? 6.825 8.567 -0.570 1.00 96.75 108 ARG A CA 1
ATOM 841 C C . ARG A 1 108 ? 7.679 7.498 0.114 1.00 96.75 108 ARG A C 1
ATOM 843 O O . ARG A 1 108 ? 8.824 7.782 0.448 1.00 96.75 108 ARG A O 1
ATOM 850 N N . ILE A 1 109 ? 7.171 6.275 0.285 1.00 96.75 109 ILE A N 1
ATOM 851 C CA . ILE A 1 109 ? 7.937 5.161 0.873 1.00 96.75 109 ILE A CA 1
ATOM 852 C C . ILE A 1 109 ? 9.103 4.777 -0.040 1.00 96.75 109 ILE A C 1
ATOM 854 O O . ILE A 1 109 ? 10.217 4.582 0.445 1.00 96.75 109 ILE A O 1
ATOM 858 N N . ILE A 1 110 ? 8.851 4.709 -1.351 1.00 97.31 110 ILE A N 1
ATOM 859 C CA . ILE A 1 110 ? 9.862 4.407 -2.372 1.00 97.31 110 ILE A CA 1
ATOM 860 C C . ILE A 1 110 ? 10.973 5.460 -2.349 1.00 97.31 110 ILE A C 1
ATOM 862 O O . ILE A 1 110 ? 12.147 5.104 -2.263 1.00 97.31 110 ILE A O 1
ATOM 866 N N . ASP A 1 111 ? 10.612 6.742 -2.313 1.00 96.94 111 ASP A N 1
ATOM 867 C CA . ASP A 1 111 ? 11.562 7.845 -2.146 1.00 96.94 111 ASP A CA 1
ATOM 868 C C . ASP A 1 111 ? 12.351 7.735 -0.837 1.00 96.94 111 ASP A C 1
ATOM 870 O O . ASP A 1 111 ? 13.554 7.996 -0.815 1.00 96.94 111 ASP A O 1
ATOM 874 N N . GLY A 1 112 ? 11.710 7.286 0.245 1.00 94.75 112 GLY A N 1
ATOM 875 C CA . GLY A 1 112 ? 12.378 6.978 1.509 1.00 94.75 112 GLY A CA 1
ATOM 876 C C . GLY A 1 112 ? 13.418 5.859 1.386 1.00 94.75 112 GLY A C 1
ATOM 877 O O . GLY A 1 112 ? 14.487 5.949 1.992 1.00 94.75 112 GLY A O 1
ATOM 878 N N . PHE A 1 113 ? 13.154 4.821 0.583 1.00 95.44 113 PHE A N 1
ATOM 879 C CA . PHE A 1 113 ? 14.143 3.776 0.297 1.00 95.44 113 PHE A CA 1
ATOM 880 C C . PHE A 1 113 ? 15.307 4.297 -0.544 1.00 95.44 113 PHE A C 1
ATOM 882 O O . PHE A 1 113 ? 16.452 3.967 -0.242 1.00 95.44 113 PHE A O 1
ATOM 889 N N . ILE A 1 114 ? 15.037 5.124 -1.558 1.00 94.88 114 ILE A N 1
ATOM 890 C CA . ILE A 1 114 ? 16.080 5.750 -2.385 1.00 94.88 114 ILE A CA 1
ATOM 891 C C . ILE A 1 114 ? 16.969 6.647 -1.516 1.00 94.88 114 ILE A C 1
ATOM 893 O O . ILE A 1 114 ? 18.192 6.547 -1.577 1.00 94.88 114 ILE A O 1
ATOM 897 N N . ALA A 1 115 ? 16.373 7.474 -0.655 1.00 92.88 115 ALA A N 1
ATOM 898 C CA . ALA A 1 115 ? 17.114 8.336 0.259 1.00 92.88 115 ALA A CA 1
ATOM 899 C C . ALA A 1 115 ? 17.983 7.535 1.244 1.00 92.88 115 ALA A C 1
ATOM 901 O O . ALA A 1 115 ? 19.152 7.870 1.425 1.00 92.88 115 ALA A O 1
ATOM 902 N N . ASN A 1 116 ? 17.457 6.449 1.830 1.00 91.12 116 ASN A N 1
ATOM 903 C CA . ASN A 1 116 ? 18.250 5.581 2.710 1.00 91.12 116 ASN A CA 1
ATOM 904 C C . ASN A 1 116 ? 19.380 4.867 1.945 1.00 91.12 116 ASN A C 1
ATOM 906 O O . ASN A 1 116 ? 20.477 4.722 2.469 1.00 91.12 116 ASN A O 1
ATOM 910 N N . ALA A 1 117 ? 19.159 4.455 0.694 1.00 91.44 117 ALA A N 1
ATOM 911 C CA . ALA A 1 117 ? 20.213 3.859 -0.127 1.00 91.44 117 ALA A CA 1
ATOM 912 C C . ALA A 1 117 ? 21.393 4.832 -0.342 1.00 91.44 117 ALA A C 1
ATOM 914 O O . ALA A 1 117 ? 22.551 4.435 -0.197 1.00 91.44 117 ALA A O 1
ATOM 915 N N . VAL A 1 118 ? 21.101 6.115 -0.593 1.00 90.88 118 VAL A N 1
ATOM 916 C CA . VAL A 1 118 ? 22.111 7.187 -0.688 1.00 90.88 118 VAL A CA 1
ATOM 917 C C . VAL A 1 118 ? 22.802 7.427 0.659 1.00 90.88 118 VAL A C 1
ATOM 919 O O . VAL A 1 118 ? 24.028 7.446 0.727 1.00 90.88 118 VAL A O 1
ATOM 922 N N . GLU A 1 119 ? 22.044 7.540 1.753 1.00 89.62 119 GLU A N 1
ATOM 923 C CA . GLU A 1 119 ? 22.617 7.712 3.097 1.00 89.62 119 GLU A CA 1
ATOM 924 C C . GLU A 1 119 ? 23.529 6.539 3.483 1.00 89.62 119 GLU A C 1
ATOM 926 O O . GLU A 1 119 ? 24.596 6.731 4.071 1.00 89.62 119 GLU A O 1
ATOM 931 N N . TYR A 1 120 ? 23.142 5.314 3.131 1.00 89.56 120 TYR A N 1
ATOM 932 C CA . TYR A 1 120 ? 23.939 4.123 3.382 1.00 89.56 120 TYR A CA 1
ATOM 933 C C . TYR A 1 120 ? 25.240 4.129 2.576 1.00 89.56 120 TYR A C 1
ATOM 935 O O . TYR A 1 120 ? 26.285 3.757 3.111 1.00 89.56 120 TYR A O 1
ATOM 943 N N . GLN A 1 121 ? 25.205 4.596 1.326 1.00 89.00 121 GLN A N 1
ATOM 944 C CA . GLN A 1 121 ? 26.407 4.782 0.515 1.00 89.00 121 GLN A CA 1
ATOM 945 C C . GLN A 1 121 ? 27.384 5.778 1.161 1.00 89.00 121 GLN A C 1
ATOM 947 O O . GLN A 1 121 ? 28.594 5.543 1.151 1.00 89.00 121 GLN A O 1
ATOM 952 N N . ASP A 1 122 ? 26.863 6.849 1.761 1.00 89.50 122 ASP A N 1
ATOM 953 C CA . ASP A 1 122 ? 27.670 7.905 2.377 1.00 89.50 122 ASP A CA 1
ATOM 954 C C . ASP A 1 122 ? 28.195 7.533 3.775 1.00 89.50 122 ASP A C 1
ATOM 956 O O . ASP A 1 122 ? 29.301 7.925 4.158 1.00 89.50 122 ASP A O 1
ATOM 960 N N . THR A 1 123 ? 27.413 6.784 4.560 1.00 89.94 123 THR A N 1
ATOM 961 C CA . THR A 1 123 ? 27.677 6.555 5.996 1.00 89.94 123 THR A CA 1
ATOM 962 C C . THR A 1 123 ? 28.042 5.115 6.355 1.00 89.94 123 THR A C 1
ATOM 964 O O . THR A 1 123 ? 28.630 4.878 7.413 1.00 89.94 123 THR A O 1
ATOM 967 N N . GLY A 1 124 ? 27.681 4.140 5.519 1.00 86.62 124 GLY A N 1
ATOM 968 C CA . GLY A 1 124 ? 27.799 2.712 5.811 1.00 86.62 124 GLY A CA 1
ATOM 969 C C . GLY A 1 124 ? 26.832 2.193 6.884 1.00 86.62 124 GLY A C 1
ATOM 970 O O . GLY A 1 124 ? 27.004 1.063 7.344 1.00 86.62 124 GLY A O 1
ATOM 971 N N . ASN A 1 125 ? 25.831 2.977 7.304 1.00 83.50 125 ASN A N 1
ATOM 972 C CA . ASN A 1 125 ? 24.846 2.573 8.311 1.00 83.50 125 ASN A CA 1
ATOM 973 C C . ASN A 1 125 ? 23.438 2.453 7.709 1.00 83.50 125 ASN A C 1
ATOM 975 O O . ASN A 1 125 ? 22.849 3.451 7.309 1.00 83.50 125 ASN A O 1
ATOM 979 N N . MET A 1 126 ? 22.910 1.229 7.602 1.00 78.44 126 MET A N 1
ATOM 980 C CA . MET A 1 126 ? 21.587 0.997 7.016 1.00 78.44 126 MET A CA 1
ATOM 981 C C . MET A 1 126 ? 20.538 1.135 8.116 1.00 78.44 126 MET A C 1
ATOM 983 O O . MET A 1 126 ? 20.437 0.275 8.991 1.00 78.44 126 MET A O 1
ATOM 987 N N . SER A 1 127 ? 19.774 2.226 8.094 1.00 75.25 127 SER A N 1
ATOM 988 C CA . SER A 1 127 ? 18.817 2.542 9.162 1.00 75.25 127 SER A CA 1
ATOM 989 C C . SER A 1 127 ? 17.415 1.971 8.916 1.00 75.25 127 SER A C 1
ATOM 991 O O . SER A 1 127 ? 16.637 1.831 9.862 1.00 75.25 127 SER A O 1
ATOM 993 N N . THR A 1 128 ? 17.087 1.594 7.673 1.00 78.62 128 THR A N 1
ATOM 994 C CA . THR A 1 128 ? 15.742 1.142 7.279 1.00 78.62 128 THR A CA 1
ATOM 995 C C . THR A 1 128 ? 15.779 -0.164 6.480 1.00 78.62 128 THR A C 1
ATOM 997 O O . THR A 1 128 ? 16.690 -0.398 5.686 1.00 78.62 128 THR A O 1
ATOM 1000 N N . CYS A 1 129 ? 14.789 -1.031 6.703 1.00 83.12 129 CYS A N 1
ATOM 1001 C CA . CYS A 1 129 ? 14.564 -2.270 5.959 1.00 83.12 129 CYS A CA 1
ATOM 1002 C C . CYS A 1 129 ? 13.131 -2.398 5.422 1.00 83.12 129 CYS A C 1
ATOM 1004 O O . CYS A 1 129 ? 12.827 -3.370 4.752 1.00 83.12 129 CYS A O 1
ATOM 1006 N N . GLY A 1 130 ? 12.236 -1.446 5.678 1.00 93.56 130 GLY A N 1
ATOM 1007 C CA . GLY A 1 130 ? 10.874 -1.517 5.166 1.00 93.56 130 GLY A CA 1
ATOM 1008 C C . GLY A 1 130 ? 10.105 -0.226 5.361 1.00 93.56 130 GLY A C 1
ATOM 1009 O O . GLY A 1 130 ? 10.636 0.764 5.866 1.00 93.56 130 GLY A O 1
ATOM 1010 N N . GLY A 1 131 ? 8.850 -0.227 4.941 1.00 94.50 131 GLY A N 1
ATOM 1011 C CA . GLY A 1 131 ? 7.965 0.888 5.202 1.00 94.50 131 GLY A CA 1
ATOM 1012 C C . GLY A 1 131 ? 6.496 0.530 5.120 1.00 94.50 131 GLY A C 1
ATOM 1013 O O . GLY A 1 131 ? 6.108 -0.420 4.440 1.00 94.50 131 GLY A O 1
ATOM 1014 N N . PHE A 1 132 ? 5.699 1.306 5.844 1.00 94.69 132 PHE A N 1
ATOM 1015 C CA . PHE A 1 132 ? 4.246 1.214 5.853 1.00 94.69 132 PHE A CA 1
ATOM 1016 C C . PHE A 1 132 ? 3.661 2.464 5.227 1.00 94.69 132 PHE A C 1
ATOM 1018 O O . PHE A 1 132 ? 4.076 3.579 5.546 1.00 94.69 132 PHE A O 1
ATOM 1025 N N . SER A 1 133 ? 2.679 2.278 4.359 1.00 95.50 133 SER A N 1
ATOM 1026 C CA . SER A 1 133 ? 1.877 3.396 3.894 1.00 95.50 133 SER A CA 1
ATOM 1027 C C . SER A 1 133 ? 0.915 3.864 4.968 1.00 95.50 133 SER A C 1
ATOM 1029 O O . SER A 1 133 ? 0.543 3.101 5.860 1.00 95.50 133 SER A O 1
ATOM 1031 N N . ASP A 1 134 ? 0.415 5.078 4.789 1.00 95.62 134 ASP A N 1
ATOM 1032 C CA . ASP A 1 134 ? -0.814 5.500 5.443 1.00 95.62 134 ASP A CA 1
ATOM 1033 C C . ASP A 1 134 ? -2.015 4.689 4.914 1.00 95.62 134 ASP A C 1
ATOM 1035 O O . ASP A 1 134 ? -1.887 3.837 4.021 1.00 95.62 134 ASP A O 1
ATOM 1039 N N . PHE A 1 135 ? -3.197 4.957 5.461 1.00 95.56 135 PHE A N 1
ATOM 1040 C CA . PHE A 1 135 ? -4.443 4.413 4.966 1.00 95.56 135 PHE A CA 1
ATOM 1041 C C . PHE A 1 135 ? -4.680 4.777 3.502 1.00 95.56 135 PHE A C 1
ATOM 1043 O O . PHE A 1 135 ? -4.563 5.928 3.086 1.00 95.56 135 PHE A O 1
ATOM 1050 N N . LEU A 1 136 ? -5.101 3.779 2.737 1.00 94.19 136 LEU A N 1
ATOM 1051 C CA . LEU A 1 136 ? -5.494 3.923 1.344 1.00 94.19 136 LEU A CA 1
ATOM 1052 C C . LEU A 1 136 ? -6.584 2.911 0.995 1.00 94.19 136 LEU A C 1
ATOM 1054 O O . LEU A 1 136 ? -6.796 1.926 1.707 1.00 94.19 136 LEU A O 1
ATOM 1058 N N . VAL A 1 137 ? -7.283 3.150 -0.112 1.00 91.62 137 VAL A N 1
ATOM 1059 C CA . VAL A 1 137 ? -8.272 2.203 -0.632 1.00 91.62 137 VAL A CA 1
ATOM 1060 C C . VAL A 1 137 ? -7.554 1.174 -1.497 1.00 91.62 137 VAL A C 1
ATOM 1062 O O . VAL A 1 137 ? -6.915 1.505 -2.497 1.00 91.62 137 VAL A O 1
ATOM 1065 N N . LEU A 1 138 ? -7.634 -0.094 -1.104 1.00 88.44 138 LEU A N 1
ATOM 1066 C CA . LEU A 1 138 ? -7.016 -1.186 -1.844 1.00 88.44 138 LEU A CA 1
ATOM 1067 C C . LEU A 1 138 ? -7.790 -1.432 -3.142 1.00 88.44 138 LEU A C 1
ATOM 1069 O O . LEU A 1 138 ? -8.985 -1.707 -3.111 1.00 88.44 138 LEU A O 1
ATOM 1073 N N . GLN A 1 139 ? -7.108 -1.386 -4.289 1.00 81.50 139 GLN A N 1
ATOM 1074 C CA . GLN A 1 139 ? -7.761 -1.548 -5.595 1.00 81.50 139 GLN A CA 1
ATOM 1075 C C . GLN A 1 139 ? -8.475 -2.903 -5.746 1.00 81.50 139 GLN A C 1
ATOM 1077 O O . GL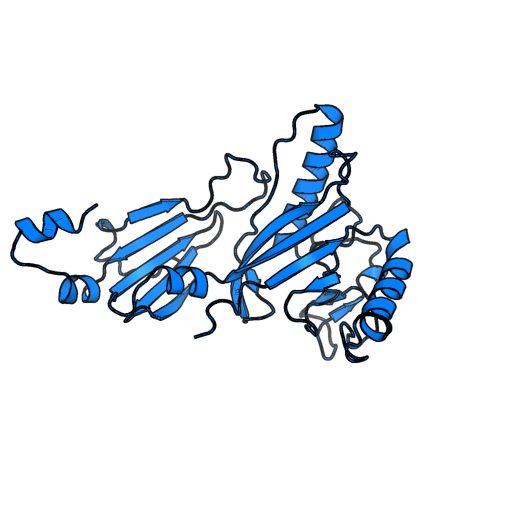N A 1 139 ? -9.528 -2.966 -6.378 1.00 81.50 139 GLN A O 1
ATOM 1082 N N . SER A 1 140 ? -7.930 -3.970 -5.152 1.00 75.88 140 SER A N 1
ATOM 1083 C CA . SER A 1 140 ? -8.459 -5.335 -5.267 1.00 75.88 140 SER A CA 1
ATOM 1084 C C . SER A 1 140 ? -9.751 -5.568 -4.482 1.00 75.88 140 SER A C 1
ATOM 1086 O O . SER A 1 140 ? -10.631 -6.268 -4.973 1.00 75.88 140 SER A O 1
ATOM 1088 N N . SER A 1 141 ? -9.874 -4.995 -3.282 1.00 80.56 141 SER A N 1
ATOM 1089 C CA . SER A 1 141 ? -11.002 -5.245 -2.372 1.00 80.56 141 SER A CA 1
ATOM 1090 C C . SER A 1 141 ? -11.913 -4.038 -2.162 1.00 80.56 141 SER A C 1
ATOM 1092 O O . SER A 1 141 ? -12.978 -4.184 -1.571 1.00 80.56 141 SER A O 1
ATOM 1094 N N . GLN A 1 142 ? -11.498 -2.846 -2.606 1.00 84.81 142 GLN A N 1
ATOM 1095 C CA . GLN A 1 142 ? -12.123 -1.560 -2.267 1.00 84.81 142 GLN A CA 1
ATOM 1096 C C . GLN A 1 142 ? -12.192 -1.295 -0.750 1.00 84.81 142 GLN A C 1
ATOM 1098 O O . GLN A 1 142 ? -12.906 -0.402 -0.298 1.00 84.81 142 GLN A O 1
ATOM 1103 N N . ALA A 1 143 ? -11.438 -2.056 0.049 1.00 87.94 143 ALA A N 1
ATOM 1104 C CA . ALA A 1 143 ? -11.376 -1.892 1.490 1.00 87.94 143 ALA A CA 1
ATOM 1105 C C . ALA A 1 143 ? -10.326 -0.849 1.883 1.00 87.94 143 ALA A C 1
ATOM 1107 O O . ALA A 1 143 ? -9.305 -0.678 1.209 1.00 87.94 143 ALA A O 1
ATOM 1108 N N . VAL A 1 144 ? -10.556 -0.197 3.024 1.00 92.69 144 VAL A N 1
ATOM 1109 C CA . VAL A 1 144 ? -9.542 0.629 3.680 1.00 92.69 144 VAL A CA 1
ATOM 1110 C C . VAL A 1 144 ? -8.439 -0.284 4.209 1.00 92.69 144 VAL A C 1
ATOM 1112 O O . VAL A 1 144 ? -8.681 -1.220 4.977 1.00 92.69 144 VAL A O 1
ATOM 1115 N N . GLY A 1 145 ? -7.216 -0.012 3.781 1.00 93.88 145 GLY A N 1
ATOM 1116 C CA . GLY A 1 145 ? -6.049 -0.817 4.087 1.00 93.88 145 GLY A CA 1
ATOM 1117 C C . GLY A 1 145 ? -4.788 0.020 4.188 1.00 93.88 145 GLY A C 1
ATOM 1118 O O . GLY A 1 145 ? -4.837 1.245 4.199 1.00 93.88 145 GLY A O 1
ATOM 1119 N N . ALA A 1 146 ? -3.659 -0.664 4.248 1.00 94.62 146 ALA A N 1
ATOM 1120 C CA . ALA A 1 146 ? -2.330 -0.095 4.082 1.00 94.62 146 ALA A CA 1
ATOM 1121 C C . ALA A 1 146 ? -1.516 -1.016 3.166 1.00 94.62 146 ALA A C 1
ATOM 1123 O O . ALA A 1 146 ? -1.968 -2.104 2.797 1.00 94.62 146 ALA A O 1
ATOM 1124 N N . VAL A 1 147 ? -0.310 -0.609 2.798 1.00 94.25 147 VAL A N 1
ATOM 1125 C CA . VAL A 1 147 ? 0.672 -1.490 2.175 1.00 94.25 147 VAL A CA 1
ATOM 1126 C C . VAL A 1 147 ? 1.946 -1.518 3.001 1.00 94.25 147 VAL A C 1
ATOM 1128 O O . VAL A 1 147 ? 2.392 -0.498 3.522 1.00 94.25 147 VAL A O 1
ATOM 1131 N N . ILE A 1 148 ? 2.531 -2.704 3.098 1.00 94.50 148 ILE A N 1
ATOM 1132 C CA . ILE A 1 148 ? 3.895 -2.908 3.572 1.00 94.50 148 ILE A CA 1
ATOM 1133 C C . ILE A 1 148 ? 4.777 -2.996 2.337 1.00 94.50 148 ILE A C 1
ATOM 1135 O O . ILE A 1 148 ? 4.406 -3.639 1.350 1.00 94.50 148 ILE A O 1
ATOM 1139 N N . MET A 1 149 ? 5.937 -2.360 2.384 1.00 96.44 149 MET A N 1
ATOM 1140 C CA . MET A 1 149 ? 6.957 -2.452 1.352 1.00 96.44 149 MET A CA 1
ATOM 1141 C C . MET A 1 149 ? 8.299 -2.819 1.967 1.00 96.44 149 MET A C 1
ATOM 1143 O O . MET A 1 149 ? 8.647 -2.342 3.046 1.00 96.44 149 MET A O 1
ATOM 1147 N N . HIS A 1 150 ? 9.061 -3.643 1.261 1.00 95.69 150 HIS A N 1
ATOM 1148 C CA . HIS A 1 150 ? 10.431 -3.991 1.604 1.00 95.69 150 HIS A CA 1
ATOM 1149 C C . HIS A 1 150 ? 11.319 -3.760 0.373 1.00 95.69 150 HIS A C 1
ATOM 1151 O O . HIS A 1 150 ? 10.996 -4.281 -0.701 1.00 95.69 150 HIS A O 1
ATOM 1157 N N . PRO A 1 151 ? 12.421 -2.999 0.487 1.00 95.81 151 PRO A N 1
ATOM 1158 C CA . PRO A 1 151 ? 13.358 -2.808 -0.606 1.00 95.81 151 PRO A CA 1
ATOM 1159 C C . PRO A 1 151 ? 14.066 -4.123 -0.954 1.00 95.81 151 PRO A C 1
ATOM 1161 O O . PRO A 1 151 ? 14.309 -4.967 -0.087 1.00 95.81 151 PRO A O 1
ATOM 1164 N N . ILE A 1 152 ? 14.410 -4.282 -2.228 1.00 95.31 152 ILE A N 1
ATOM 1165 C CA . ILE A 1 152 ? 15.244 -5.363 -2.750 1.00 95.31 152 ILE A CA 1
ATOM 1166 C C . ILE A 1 152 ? 16.579 -4.764 -3.173 1.00 95.31 152 ILE A C 1
ATOM 1168 O O . ILE A 1 152 ? 16.657 -3.982 -4.129 1.00 95.31 152 ILE A O 1
ATOM 1172 N N . ASN A 1 153 ? 17.635 -5.181 -2.488 1.00 93.00 153 ASN A N 1
ATOM 1173 C CA . ASN A 1 153 ? 19.009 -4.839 -2.820 1.00 93.00 153 ASN A CA 1
ATOM 1174 C C . ASN A 1 153 ? 19.732 -6.063 -3.411 1.00 93.00 153 ASN A C 1
ATOM 1176 O O . ASN A 1 153 ? 19.487 -7.190 -2.965 1.00 93.00 153 ASN A O 1
ATOM 1180 N N . PRO A 1 154 ? 20.638 -5.886 -4.388 1.00 91.88 154 PRO A N 1
ATOM 1181 C CA . PRO A 1 154 ? 21.510 -6.955 -4.853 1.00 91.88 154 PRO A CA 1
ATOM 1182 C C . PRO A 1 154 ? 22.330 -7.565 -3.713 1.00 91.88 154 PRO A C 1
ATOM 1184 O O . PRO A 1 154 ? 22.860 -6.857 -2.862 1.00 91.88 154 PRO A O 1
ATOM 1187 N N . ALA A 1 155 ? 22.532 -8.885 -3.752 1.00 87.31 155 ALA A N 1
ATOM 1188 C CA . ALA A 1 155 ? 23.279 -9.610 -2.716 1.00 87.31 155 ALA A CA 1
ATOM 1189 C C . ALA A 1 155 ? 24.712 -9.086 -2.492 1.00 87.31 155 ALA A C 1
ATOM 1191 O O . ALA A 1 155 ? 25.249 -9.206 -1.395 1.00 87.31 155 ALA A O 1
ATOM 1192 N N . ASN A 1 156 ? 25.323 -8.510 -3.531 1.00 88.88 156 ASN A N 1
ATOM 1193 C CA . ASN A 1 156 ? 26.691 -7.991 -3.493 1.00 88.88 156 ASN A CA 1
ATOM 1194 C C . ASN A 1 156 ? 26.757 -6.461 -3.356 1.00 88.88 156 ASN A C 1
ATOM 1196 O O . ASN A 1 156 ? 27.856 -5.913 -3.392 1.00 88.88 156 ASN A O 1
ATOM 1200 N N . ASP A 1 157 ? 25.615 -5.775 -3.253 1.00 88.62 157 ASP A N 1
ATOM 1201 C CA . ASP A 1 157 ? 25.559 -4.316 -3.177 1.00 88.62 157 ASP A CA 1
ATOM 1202 C C . ASP A 1 157 ? 24.294 -3.845 -2.442 1.00 88.62 157 ASP A C 1
ATOM 1204 O O . ASP A 1 157 ? 23.245 -3.619 -3.044 1.00 88.62 157 ASP A O 1
ATOM 1208 N N . SER A 1 158 ? 24.398 -3.671 -1.123 1.00 85.00 158 SER A N 1
ATOM 1209 C CA . SER A 1 158 ? 23.311 -3.148 -0.287 1.00 85.00 158 SER A CA 1
ATOM 1210 C C . SER A 1 158 ? 23.067 -1.643 -0.453 1.00 85.00 158 SER A C 1
ATOM 1212 O O . SER A 1 158 ? 22.083 -1.137 0.078 1.00 85.00 158 SER A O 1
ATOM 1214 N N . THR A 1 159 ? 23.914 -0.924 -1.200 1.00 87.31 159 THR A N 1
ATOM 1215 C CA . THR A 1 159 ? 23.712 0.504 -1.511 1.00 87.31 159 THR A CA 1
ATOM 1216 C C . THR A 1 159 ? 22.846 0.717 -2.749 1.00 87.31 159 THR A C 1
ATOM 1218 O O . THR A 1 159 ? 22.325 1.808 -2.959 1.00 87.31 159 THR A O 1
ATOM 1221 N N . LYS A 1 160 ? 22.637 -0.324 -3.563 1.00 90.25 160 LYS A N 1
ATOM 1222 C CA . LYS A 1 160 ? 21.798 -0.247 -4.758 1.00 90.25 160 LYS A CA 1
ATOM 1223 C C . LYS A 1 160 ? 20.399 -0.780 -4.477 1.00 90.25 160 LYS A C 1
ATOM 1225 O O . LYS A 1 160 ? 20.233 -1.929 -4.077 1.00 90.25 160 LYS A O 1
ATOM 1230 N N . LEU A 1 161 ? 19.378 0.032 -4.730 1.00 93.62 161 LEU A N 1
ATOM 1231 C CA . LEU A 1 161 ? 17.982 -0.400 -4.724 1.00 93.62 161 LEU A CA 1
ATOM 1232 C C . LEU A 1 161 ? 17.594 -0.885 -6.128 1.00 93.62 161 LEU A C 1
ATOM 1234 O O . LEU A 1 161 ? 17.839 -0.188 -7.108 1.00 93.62 161 LEU A O 1
ATOM 1238 N N . THR A 1 162 ? 17.017 -2.082 -6.237 1.00 96.00 162 THR A N 1
ATOM 1239 C CA . THR A 1 162 ? 16.662 -2.701 -7.537 1.00 96.00 162 THR A CA 1
ATOM 1240 C C . THR A 1 162 ? 15.185 -3.013 -7.702 1.00 96.00 162 THR A C 1
ATOM 1242 O O . THR A 1 162 ? 14.706 -3.205 -8.815 1.00 96.00 162 THR A O 1
ATOM 1245 N N . GLY A 1 163 ? 14.444 -3.055 -6.606 1.00 96.88 163 GLY A N 1
ATOM 1246 C CA . GLY A 1 163 ? 13.024 -3.341 -6.636 1.00 96.88 163 GLY A CA 1
ATOM 1247 C C . GLY A 1 163 ? 12.436 -3.307 -5.245 1.00 96.88 163 GLY A C 1
ATOM 1248 O O . GLY A 1 163 ? 13.110 -2.965 -4.272 1.00 96.88 163 GLY A O 1
ATOM 1249 N N . ILE A 1 164 ? 11.166 -3.660 -5.169 1.00 97.44 164 ILE A N 1
ATOM 1250 C CA . ILE A 1 164 ? 10.358 -3.645 -3.963 1.00 97.44 164 ILE A CA 1
ATOM 1251 C C . ILE A 1 164 ? 9.524 -4.921 -3.941 1.00 97.44 164 ILE A C 1
ATOM 1253 O O . ILE A 1 164 ? 8.951 -5.322 -4.956 1.00 97.44 164 ILE A O 1
ATOM 1257 N N . ILE A 1 165 ? 9.423 -5.538 -2.768 1.00 96.56 165 ILE A N 1
ATOM 1258 C CA . ILE A 1 165 ? 8.344 -6.476 -2.459 1.00 96.56 165 ILE A CA 1
ATOM 1259 C C . ILE A 1 165 ? 7.283 -5.691 -1.703 1.00 96.56 165 ILE A C 1
ATOM 1261 O O . ILE A 1 165 ? 7.602 -5.008 -0.730 1.00 96.56 165 ILE A O 1
ATOM 1265 N N . SER A 1 166 ? 6.028 -5.780 -2.128 1.00 95.12 166 SER A N 1
ATOM 1266 C CA . SER A 1 166 ? 4.914 -5.137 -1.436 1.00 95.12 166 SER A CA 1
ATOM 1267 C C . SER A 1 166 ? 3.820 -6.136 -1.090 1.00 95.12 166 SER A C 1
ATOM 1269 O O . SER A 1 166 ? 3.592 -7.094 -1.819 1.00 95.12 166 SER A O 1
ATOM 1271 N N . SER A 1 167 ? 3.135 -5.914 0.027 1.00 93.25 167 SER A N 1
ATOM 1272 C CA . SER A 1 167 ? 1.919 -6.636 0.395 1.00 93.25 167 SER A CA 1
ATOM 1273 C C . SER A 1 167 ? 0.875 -5.652 0.889 1.00 93.25 167 SER A C 1
ATOM 1275 O O . SER A 1 167 ? 1.196 -4.716 1.620 1.00 93.25 167 SER A O 1
ATOM 1277 N N . SER A 1 168 ? -0.386 -5.880 0.540 1.00 91.88 168 SER A N 1
ATOM 1278 C CA . SER A 1 168 ? -1.502 -5.156 1.145 1.00 91.88 168 SER A CA 1
ATOM 1279 C C . SER A 1 168 ? -1.827 -5.682 2.541 1.00 91.88 168 SER A C 1
ATOM 1281 O O . SER A 1 168 ? -1.686 -6.873 2.817 1.00 91.88 168 SER A O 1
ATOM 1283 N N . ILE A 1 169 ? -2.308 -4.789 3.401 1.00 91.56 169 ILE A N 1
ATOM 1284 C CA . ILE A 1 169 ? -2.978 -5.094 4.662 1.00 91.56 169 ILE A CA 1
ATOM 1285 C C . ILE A 1 169 ? -4.417 -4.617 4.518 1.00 91.56 169 ILE A C 1
ATOM 1287 O O . ILE A 1 169 ? -4.672 -3.414 4.488 1.00 91.56 169 ILE A O 1
ATOM 1291 N N . ALA A 1 170 ? -5.365 -5.545 4.448 1.00 92.38 170 ALA A N 1
ATOM 1292 C CA . ALA A 1 170 ? -6.768 -5.222 4.653 1.00 92.38 170 ALA A CA 1
ATOM 1293 C C . ALA A 1 170 ? -7.048 -5.239 6.162 1.00 92.38 170 ALA A C 1
ATOM 1295 O O . ALA A 1 170 ? -6.977 -6.286 6.811 1.00 92.38 170 ALA A O 1
ATOM 1296 N N . TRP A 1 171 ? -7.335 -4.075 6.748 1.00 92.81 171 TRP A N 1
ATOM 1297 C CA . TRP A 1 171 ? -7.464 -3.969 8.204 1.00 92.81 171 TRP A CA 1
ATOM 1298 C C . TRP A 1 171 ? -8.662 -4.741 8.750 1.00 92.81 171 TRP A C 1
ATOM 1300 O O . TRP A 1 171 ? -8.550 -5.348 9.812 1.00 92.81 171 TRP A O 1
ATOM 1310 N N . TYR A 1 172 ? -9.768 -4.794 8.004 1.00 92.62 172 TYR A N 1
ATOM 1311 C CA . TYR A 1 172 ? -10.930 -5.589 8.401 1.00 92.62 172 TYR A CA 1
ATOM 1312 C C . TYR A 1 172 ? -10.598 -7.091 8.490 1.00 92.62 172 TYR A C 1
ATOM 1314 O O . TYR A 1 172 ? -11.006 -7.737 9.449 1.00 92.62 172 TYR A O 1
ATOM 1322 N N . GLU A 1 173 ? -9.800 -7.633 7.560 1.00 90.81 173 GLU A N 1
ATOM 1323 C CA . GLU A 1 173 ? -9.345 -9.035 7.595 1.00 90.81 173 GLU A CA 1
ATOM 1324 C C . GLU A 1 173 ? -8.391 -9.269 8.762 1.00 90.81 173 GLU A C 1
ATOM 1326 O O . GLU A 1 173 ? -8.524 -10.242 9.497 1.00 90.81 173 GLU A O 1
ATOM 1331 N N . THR A 1 174 ? -7.454 -8.341 8.968 1.00 90.69 174 THR A N 1
ATOM 1332 C CA . THR A 1 174 ? -6.477 -8.425 10.063 1.00 90.69 174 THR A CA 1
ATOM 1333 C C . THR A 1 174 ? -7.176 -8.462 11.421 1.00 90.69 174 THR A C 1
ATOM 1335 O O . THR A 1 174 ? -6.814 -9.259 12.283 1.00 90.69 174 THR A O 1
ATOM 1338 N N . LEU A 1 175 ? -8.201 -7.625 11.605 1.00 92.38 175 LEU A N 1
ATOM 1339 C CA . LEU A 1 175 ? -9.024 -7.628 12.810 1.00 92.38 175 LEU A CA 1
ATOM 1340 C C . LEU A 1 175 ? -9.875 -8.901 12.907 1.00 92.38 175 LEU A C 1
ATOM 1342 O O . LEU A 1 175 ? -9.986 -9.455 13.995 1.00 92.38 175 LEU A O 1
ATOM 1346 N N . HIS A 1 176 ? -10.433 -9.391 11.797 1.00 91.56 176 HIS A N 1
ATOM 1347 C CA . HIS A 1 176 ? -11.283 -10.585 11.789 1.00 91.56 176 HIS A CA 1
ATOM 1348 C C . HIS A 1 176 ? -10.527 -11.821 12.277 1.00 91.56 176 HIS A C 1
ATOM 1350 O O . HIS A 1 176 ? -11.033 -12.553 13.118 1.00 91.56 176 HIS A O 1
ATOM 1356 N N . GLU A 1 177 ? -9.278 -11.993 11.842 1.00 88.06 177 GLU A N 1
ATOM 1357 C CA . GLU A 1 177 ? -8.410 -13.077 12.319 1.00 88.06 177 GLU A CA 1
ATOM 1358 C C . GLU A 1 177 ? -8.046 -12.946 13.809 1.00 88.06 177 GLU A C 1
ATOM 1360 O O . GLU A 1 177 ? -7.691 -13.932 14.456 1.00 88.06 177 GLU A O 1
ATOM 1365 N N . GLY A 1 178 ? -8.115 -11.733 14.366 1.00 89.00 178 GLY A N 1
ATOM 1366 C CA . GLY A 1 178 ? -7.814 -11.459 15.771 1.00 89.00 178 GLY A CA 1
ATOM 1367 C C . GLY A 1 178 ? -8.946 -11.810 16.740 1.00 89.00 178 GLY A C 1
ATOM 1368 O O . GLY A 1 178 ? -8.684 -11.997 17.930 1.00 89.00 178 GLY A O 1
ATOM 1369 N N . PHE A 1 179 ? -10.192 -11.919 16.266 1.00 90.56 179 PHE A N 1
ATOM 1370 C CA . PHE A 1 179 ? -11.361 -12.156 17.113 1.00 90.56 179 PHE A CA 1
ATOM 1371 C C . PHE A 1 179 ? -12.024 -13.508 16.821 1.00 90.56 179 PHE A C 1
ATOM 1373 O O . PHE A 1 179 ? -12.335 -13.853 15.688 1.00 90.56 179 PHE A O 1
ATOM 1380 N N . ASN A 1 180 ? -12.311 -14.274 17.877 1.00 89.06 180 ASN A N 1
ATOM 1381 C CA . ASN A 1 180 ? -13.170 -15.457 17.784 1.00 89.06 180 ASN A CA 1
ATOM 1382 C C . ASN A 1 180 ? -14.620 -15.029 17.469 1.00 89.06 180 ASN A C 1
ATOM 1384 O O . ASN A 1 180 ? -15.086 -14.021 17.992 1.00 89.06 180 ASN A O 1
ATOM 1388 N N . SER A 1 181 ? -15.348 -15.854 16.708 1.00 90.31 181 SER A N 1
ATOM 1389 C CA . SER A 1 181 ? -16.812 -15.830 16.526 1.00 90.31 181 SER A CA 1
ATOM 1390 C C . SER A 1 181 ? -17.657 -15.607 17.793 1.00 90.31 181 SER A C 1
ATOM 1392 O O . SER A 1 181 ? -18.777 -15.118 17.709 1.00 90.31 181 SER A O 1
ATOM 1394 N N . GLU A 1 182 ? -17.150 -15.936 18.981 1.00 88.19 182 GLU A N 1
ATOM 1395 C CA . GLU A 1 182 ? -17.863 -15.691 20.242 1.00 88.19 182 GLU A CA 1
ATOM 1396 C C . GLU A 1 182 ? -17.762 -14.235 20.726 1.00 88.19 182 GLU A C 1
ATOM 1398 O O . GLU A 1 182 ? -18.596 -13.790 21.517 1.00 88.19 182 GLU A O 1
ATOM 1403 N N . VAL A 1 183 ? -16.758 -13.484 20.264 1.00 89.81 183 VAL A N 1
ATOM 1404 C CA . VAL A 1 183 ? -16.504 -12.112 20.713 1.00 89.81 183 VAL A CA 1
ATOM 1405 C C . VAL A 1 183 ? -17.494 -11.155 20.068 1.00 89.81 183 VAL A C 1
ATOM 1407 O O . VAL A 1 183 ? -17.674 -11.142 18.855 1.00 89.81 183 VAL A O 1
ATOM 1410 N N . GLN A 1 184 ? -18.107 -10.290 20.870 1.00 94.06 184 GLN A N 1
ATOM 1411 C CA . GLN A 1 184 ? -18.999 -9.251 20.370 1.00 94.06 184 GLN A CA 1
ATOM 1412 C C . GLN A 1 184 ? -18.907 -7.973 21.195 1.00 94.06 184 GLN A C 1
ATOM 1414 O O . GLN A 1 184 ? -18.578 -7.994 22.382 1.00 94.06 184 GLN A O 1
ATOM 1419 N N . GLY A 1 185 ? -19.267 -6.861 20.563 1.00 94.75 185 GLY A N 1
ATOM 1420 C CA . GLY A 1 185 ? -19.436 -5.584 21.231 1.00 94.75 185 GLY A CA 1
ATOM 1421 C C . GLY A 1 185 ? -18.131 -4.860 21.527 1.00 94.75 185 GLY A C 1
ATOM 1422 O O . GLY A 1 185 ? -18.061 -4.184 22.551 1.00 94.75 185 GLY A O 1
ATOM 1423 N N . ILE A 1 186 ? -17.122 -4.973 20.667 1.00 96.81 186 ILE A N 1
ATOM 1424 C CA . ILE A 1 186 ? -15.896 -4.171 20.754 1.00 96.81 186 ILE A CA 1
ATOM 1425 C C . ILE A 1 186 ? -15.869 -3.210 19.568 1.00 96.81 186 ILE A C 1
ATOM 1427 O O . ILE A 1 186 ? -16.052 -3.636 18.431 1.00 96.81 186 ILE A O 1
ATOM 1431 N N . ASP A 1 187 ? -15.638 -1.928 19.833 1.00 98.25 187 ASP A N 1
ATOM 1432 C CA . ASP A 1 187 ? -15.313 -0.948 18.801 1.00 98.25 187 ASP A CA 1
ATOM 1433 C C . ASP A 1 187 ? -13.786 -0.818 18.708 1.00 98.25 187 ASP A C 1
ATOM 1435 O O . ASP A 1 187 ? -13.114 -0.477 19.681 1.00 98.25 187 ASP A O 1
ATOM 1439 N N . CYS A 1 188 ? -13.237 -1.119 17.536 1.00 98.25 188 CYS A N 1
ATOM 1440 C CA . CYS A 1 188 ? -11.824 -1.018 17.203 1.00 98.25 188 CYS A CA 1
ATOM 1441 C C . CYS A 1 188 ? -11.586 0.280 16.428 1.00 98.25 188 CYS A C 1
ATOM 1443 O O . CYS A 1 188 ? -11.994 0.405 15.275 1.00 98.25 188 CYS A O 1
ATOM 1445 N N . VAL A 1 189 ? -10.908 1.235 17.052 1.00 98.44 189 VAL A N 1
ATOM 1446 C CA . VAL A 1 189 ? -10.507 2.504 16.446 1.00 98.44 189 VAL A CA 1
ATOM 1447 C C . VAL A 1 189 ? -9.046 2.387 16.046 1.00 98.44 189 VAL A C 1
ATOM 1449 O O . VAL A 1 189 ? -8.156 2.370 16.897 1.00 98.44 189 VAL A O 1
ATOM 1452 N N . LEU A 1 190 ? -8.798 2.263 14.747 1.00 98.25 190 LEU A N 1
ATOM 1453 C CA . LEU A 1 190 ? -7.459 2.170 14.188 1.00 98.25 190 LEU A CA 1
ATOM 1454 C C . LEU A 1 190 ? -7.062 3.521 13.601 1.00 98.25 190 LEU A C 1
ATOM 1456 O O . LEU A 1 190 ? -7.711 4.008 12.676 1.00 98.25 190 LEU A O 1
ATOM 1460 N N . CYS A 1 191 ? -5.991 4.101 14.121 1.00 97.75 191 CYS A N 1
ATOM 1461 C CA . CYS A 1 191 ? -5.476 5.393 13.692 1.00 97.75 191 CYS A CA 1
ATOM 1462 C C . CYS A 1 191 ? -4.086 5.253 13.087 1.00 97.75 191 CYS A C 1
ATOM 1464 O O . CYS A 1 191 ? -3.261 4.507 13.613 1.00 97.75 191 CYS A O 1
ATOM 1466 N N . SER A 1 192 ? -3.841 5.997 12.015 1.00 95.69 192 SER A N 1
ATOM 1467 C CA . SER A 1 192 ? -2.508 6.364 11.565 1.00 95.69 192 SER A CA 1
ATOM 1468 C C . SER A 1 192 ? -2.105 7.705 12.188 1.00 95.69 192 SER A C 1
ATOM 1470 O O . SER A 1 192 ? -2.822 8.253 13.032 1.00 95.69 192 SER A O 1
ATOM 1472 N N . ASP A 1 193 ? -0.988 8.274 11.740 1.00 91.62 193 ASP A N 1
ATOM 1473 C CA . ASP A 1 193 ? -0.583 9.631 12.114 1.00 91.62 193 ASP A CA 1
ATOM 1474 C C . ASP A 1 193 ? -1.531 10.720 11.567 1.00 91.62 193 ASP A C 1
ATOM 1476 O O . ASP A 1 193 ? -1.501 11.855 12.048 1.00 91.62 193 ASP A O 1
ATOM 1480 N N . THR A 1 194 ? -2.376 10.403 10.575 1.00 94.44 194 THR A N 1
ATOM 1481 C CA . THR A 1 194 ? -3.209 11.396 9.874 1.00 94.44 194 THR A CA 1
ATOM 1482 C C . THR A 1 194 ? -4.711 11.168 10.023 1.00 94.44 194 THR A C 1
ATOM 1484 O O . THR A 1 194 ? -5.465 12.140 10.115 1.00 94.44 194 THR A O 1
ATOM 1487 N N . VAL A 1 195 ? -5.173 9.914 10.050 1.00 96.25 195 VAL A N 1
ATOM 1488 C CA . VAL A 1 195 ? -6.604 9.587 10.047 1.00 96.25 195 VAL A CA 1
ATOM 1489 C C . VAL A 1 195 ? -6.917 8.389 10.936 1.00 96.25 195 VAL A C 1
ATOM 1491 O O . VAL A 1 195 ? -6.070 7.543 11.205 1.00 96.25 195 VAL A O 1
ATOM 1494 N N . CYS A 1 196 ? -8.173 8.295 11.368 1.00 98.00 196 CYS A N 1
ATOM 1495 C CA . CYS A 1 196 ? -8.694 7.146 12.102 1.00 98.00 196 CYS A CA 1
ATOM 1496 C C . CYS A 1 196 ? -9.829 6.483 11.328 1.00 98.00 196 CYS A C 1
ATOM 1498 O O . CYS A 1 196 ? -10.530 7.134 10.555 1.00 98.00 196 CYS A O 1
ATOM 1500 N N . ASN A 1 197 ? -10.026 5.194 11.572 1.00 98.06 197 ASN A N 1
ATOM 1501 C CA . ASN A 1 197 ? -11.101 4.381 11.028 1.00 98.06 197 ASN A CA 1
ATOM 1502 C C . ASN A 1 197 ? -11.667 3.503 12.142 1.00 98.06 197 ASN A C 1
ATOM 1504 O O . ASN A 1 197 ? -10.905 2.897 12.897 1.00 98.06 197 ASN A O 1
ATOM 1508 N N . THR A 1 198 ? -12.991 3.421 12.236 1.00 98.38 198 THR A N 1
ATOM 1509 C CA . THR A 1 198 ? -13.659 2.619 13.264 1.00 98.38 198 THR A CA 1
ATOM 1510 C C . THR A 1 198 ? -14.276 1.364 12.666 1.00 98.38 198 THR A C 1
ATOM 1512 O O . THR A 1 198 ? -14.941 1.404 11.628 1.00 98.38 198 THR A O 1
ATOM 1515 N N . TYR A 1 199 ? -14.103 0.257 13.377 1.00 98.06 199 TYR A N 1
ATOM 1516 C CA . TYR A 1 199 ? -14.675 -1.044 13.074 1.00 98.06 199 TYR A CA 1
ATOM 1517 C C . TYR A 1 199 ? -15.421 -1.575 14.300 1.00 98.06 199 TYR A C 1
ATOM 1519 O O . TYR A 1 199 ? -15.021 -1.299 15.428 1.00 98.06 199 TYR A O 1
ATOM 1527 N N . SER A 1 200 ? -16.482 -2.349 14.101 1.00 97.88 200 SER A N 1
ATOM 1528 C CA . SER A 1 200 ? -17.190 -3.048 15.174 1.00 97.88 200 SER A CA 1
ATOM 1529 C C . SER A 1 200 ? -17.027 -4.549 15.054 1.00 97.88 200 SER A C 1
ATOM 1531 O O . SER A 1 200 ? -17.144 -5.104 13.965 1.00 97.88 200 SER A O 1
ATOM 1533 N N . VAL A 1 201 ? -16.809 -5.198 16.194 1.00 96.75 201 VAL A N 1
ATOM 1534 C CA . VAL A 1 201 ? -16.772 -6.653 16.323 1.00 96.75 201 VAL A CA 1
ATOM 1535 C C . VAL A 1 201 ? -18.160 -7.154 16.710 1.00 96.75 201 VAL A C 1
ATOM 1537 O O . VAL A 1 201 ? -18.633 -6.878 17.817 1.00 96.75 201 VAL A O 1
ATOM 1540 N N . LEU A 1 202 ? -18.803 -7.903 15.818 1.00 95.12 202 LEU A N 1
ATOM 1541 C CA . LEU A 1 202 ? -20.122 -8.504 16.013 1.00 95.12 202 LEU A CA 1
ATOM 1542 C C . LEU A 1 202 ? -20.036 -10.009 15.752 1.00 95.12 202 LEU A C 1
ATOM 1544 O O . LEU A 1 202 ? -19.947 -10.441 14.605 1.00 95.12 202 LEU A O 1
ATOM 1548 N N . GLU A 1 203 ? -20.047 -10.806 16.822 1.00 93.00 203 GLU A N 1
ATOM 1549 C CA . GLU A 1 203 ? -19.939 -12.274 16.741 1.00 93.00 203 GLU A CA 1
ATOM 1550 C C . GLU A 1 203 ? -18.699 -12.709 15.926 1.00 93.00 203 GLU A C 1
ATOM 1552 O O . GLU A 1 203 ? -18.775 -13.491 14.980 1.00 93.00 203 GLU A O 1
ATOM 1557 N N . GLY A 1 204 ? -17.546 -12.109 16.242 1.00 89.81 204 GLY A N 1
ATOM 1558 C CA . GLY A 1 204 ? -16.259 -12.266 15.553 1.00 89.81 204 GLY A CA 1
ATOM 1559 C C . GLY A 1 204 ? -16.179 -11.662 14.149 1.00 89.81 204 GLY A C 1
ATOM 1560 O O . GLY A 1 204 ? -15.092 -11.588 13.576 1.00 89.81 204 GLY A O 1
ATOM 1561 N N . ASN A 1 205 ? -17.288 -11.187 13.579 1.00 94.56 205 ASN A N 1
ATOM 1562 C CA . ASN A 1 205 ? -17.276 -10.484 12.300 1.00 94.56 205 ASN A CA 1
ATOM 1563 C C . ASN A 1 205 ? -16.877 -9.024 12.492 1.00 94.56 205 ASN A C 1
ATOM 1565 O O . ASN A 1 205 ? -17.221 -8.401 13.497 1.00 94.56 205 ASN A O 1
ATOM 1569 N N . ILE A 1 206 ? -16.167 -8.478 11.506 1.00 95.69 206 ILE A N 1
ATOM 1570 C CA . ILE A 1 206 ? -15.718 -7.088 11.512 1.00 95.69 206 ILE A CA 1
ATOM 1571 C C . ILE A 1 206 ? -16.574 -6.274 10.557 1.00 95.69 206 ILE A C 1
ATOM 1573 O O . ILE A 1 206 ? -16.574 -6.515 9.352 1.00 95.69 206 ILE A O 1
ATOM 1577 N N . GLU A 1 207 ? -17.258 -5.271 11.094 1.00 95.81 207 GLU A N 1
ATOM 1578 C CA . GLU A 1 207 ? -18.030 -4.308 10.316 1.00 95.81 207 GLU A CA 1
ATOM 1579 C C . GLU A 1 207 ? -17.335 -2.950 10.310 1.00 95.81 207 GLU A C 1
ATOM 1581 O O . GLU A 1 207 ? -17.034 -2.387 11.362 1.00 95.81 207 GLU A O 1
ATOM 1586 N N . PHE A 1 208 ? -17.087 -2.390 9.126 1.00 95.75 208 PHE A N 1
ATOM 1587 C CA . PHE A 1 208 ? -16.569 -1.030 9.015 1.00 95.75 208 PHE A CA 1
ATOM 1588 C C . PHE A 1 208 ? -17.668 -0.022 9.369 1.00 95.75 208 PHE A C 1
ATOM 1590 O O . PHE A 1 208 ? -18.662 0.099 8.654 1.00 95.75 208 PHE A O 1
ATOM 1597 N N . LYS A 1 209 ? -17.483 0.720 10.466 1.00 97.06 209 LYS A N 1
ATOM 1598 C CA . LYS A 1 209 ? -18.422 1.769 10.892 1.00 97.06 209 LYS A CA 1
ATOM 1599 C C . LYS A 1 209 ? -18.254 3.057 10.100 1.00 97.06 209 LYS A C 1
ATOM 1601 O O . LYS A 1 209 ? -19.233 3.768 9.884 1.00 97.06 209 LYS A O 1
ATOM 1606 N N . GLY A 1 210 ? -17.025 3.372 9.706 1.00 96.94 210 GLY A N 1
ATOM 1607 C CA . GLY A 1 210 ? -16.719 4.585 8.963 1.00 96.94 210 GLY A CA 1
ATOM 1608 C C . GLY A 1 210 ? -15.422 5.270 9.397 1.00 96.94 210 GLY A C 1
ATOM 1609 O O . GLY A 1 210 ? -14.744 4.814 10.325 1.00 96.94 210 GLY A O 1
ATOM 1610 N N . PRO A 1 211 ? -15.081 6.377 8.717 1.00 97.44 211 PRO A N 1
ATOM 1611 C CA . PRO A 1 211 ? -13.923 7.192 9.051 1.00 97.44 211 PRO A CA 1
ATOM 1612 C C . PRO A 1 211 ? -14.123 7.954 10.367 1.00 97.44 211 PRO A C 1
ATOM 1614 O O . PRO A 1 211 ? -15.233 8.349 10.728 1.00 97.44 211 PRO A O 1
ATOM 1617 N N . GLY A 1 212 ? -13.010 8.220 11.042 1.00 97.94 212 GLY A N 1
ATOM 1618 C CA . GLY A 1 212 ? -12.942 8.872 12.342 1.00 97.94 212 GLY A CA 1
ATOM 1619 C C . GLY A 1 212 ? -13.045 7.896 13.509 1.00 97.94 212 GLY A C 1
ATOM 1620 O O . GLY A 1 212 ? -13.166 6.681 13.338 1.00 97.94 212 GLY A O 1
ATOM 1621 N N . ASP A 1 213 ? -12.983 8.464 14.708 1.00 98.31 213 ASP A N 1
ATOM 1622 C CA . ASP A 1 213 ? -13.293 7.755 15.938 1.00 98.31 213 ASP A CA 1
ATOM 1623 C C . ASP A 1 213 ? -14.811 7.804 16.196 1.00 98.31 213 ASP A C 1
ATOM 1625 O O . ASP A 1 213 ? -15.375 8.843 16.552 1.00 98.31 213 ASP A O 1
ATOM 1629 N N . LEU A 1 214 ? -15.469 6.670 15.956 1.00 98.31 214 LEU A N 1
ATOM 1630 C CA . LEU A 1 214 ? -16.915 6.477 16.053 1.00 98.31 214 LEU A CA 1
ATOM 1631 C C . LEU A 1 214 ? -17.287 5.520 17.194 1.00 98.31 214 LEU A C 1
ATOM 1633 O O . LEU A 1 214 ? -18.377 4.933 17.176 1.00 98.31 214 LEU A O 1
ATOM 1637 N N . HIS A 1 215 ? -16.398 5.327 18.175 1.00 97.94 215 HIS A N 1
ATOM 1638 C CA . HIS A 1 215 ? -16.732 4.530 19.349 1.00 97.94 215 HIS A CA 1
ATOM 1639 C C . HIS A 1 215 ? -17.835 5.205 20.186 1.00 97.94 215 HIS A C 1
ATOM 1641 O O . HIS A 1 215 ? -18.115 6.408 20.112 1.00 97.94 215 HIS A O 1
ATOM 1647 N N . GLN A 1 216 ? -18.500 4.414 21.023 1.00 95.69 216 GLN A N 1
ATOM 1648 C CA . GLN A 1 216 ? -19.503 4.934 21.948 1.00 95.69 216 GLN A CA 1
ATOM 1649 C C . GLN A 1 216 ? -18.844 5.695 23.110 1.00 95.69 216 GLN A C 1
ATOM 1651 O O . GLN A 1 216 ? -18.313 5.078 24.031 1.00 95.69 216 GLN A O 1
ATOM 1656 N N . LYS A 1 217 ? -18.976 7.029 23.131 1.00 97.06 217 LYS A N 1
ATOM 1657 C CA . LYS A 1 217 ? -18.372 7.926 24.146 1.00 97.06 217 LYS A CA 1
ATOM 1658 C C . LYS A 1 217 ? -18.613 7.534 25.608 1.00 97.06 217 LYS A C 1
ATOM 1660 O O . LYS A 1 217 ? -17.824 7.879 26.480 1.00 97.06 217 LYS A O 1
ATOM 1665 N N . THR A 1 218 ? -19.704 6.827 25.907 1.00 97.31 218 THR A N 1
ATOM 1666 C CA . THR A 1 218 ? -19.988 6.313 27.258 1.00 97.31 218 THR A CA 1
ATOM 1667 C C . THR A 1 218 ? -18.897 5.365 27.775 1.00 97.31 218 THR A C 1
ATOM 1669 O O . THR A 1 218 ? -18.725 5.256 28.986 1.00 97.31 218 THR A O 1
ATOM 1672 N N . TYR A 1 219 ? -18.145 4.718 26.880 1.00 94.94 219 TYR A N 1
ATOM 1673 C CA . TYR A 1 219 ? -17.083 3.762 27.203 1.00 94.94 219 TYR A CA 1
ATOM 1674 C C . TYR A 1 219 ? -15.670 4.296 26.942 1.00 94.94 219 TYR A C 1
ATOM 1676 O O . TYR A 1 219 ? -14.715 3.531 27.048 1.00 94.94 219 TYR A O 1
ATOM 1684 N N . GLU A 1 220 ? -15.518 5.594 26.658 1.00 97.25 220 GLU A N 1
ATOM 1685 C CA . GLU A 1 220 ? -14.228 6.246 26.375 1.00 97.25 220 GLU A CA 1
ATOM 1686 C C . GLU A 1 220 ? -13.156 5.890 27.420 1.00 97.25 220 GLU A C 1
ATOM 1688 O O . GLU A 1 220 ? -12.044 5.485 27.097 1.00 97.25 220 GLU A O 1
ATOM 1693 N N . SER A 1 221 ? -13.510 5.960 28.707 1.00 96.62 221 SER A N 1
ATOM 1694 C CA . SER A 1 221 ? -12.581 5.703 29.817 1.00 96.62 221 SER A CA 1
ATOM 1695 C C . SER A 1 221 ? -12.104 4.251 29.925 1.00 96.62 221 SER A C 1
ATOM 1697 O O . SER A 1 221 ? -11.195 3.963 30.706 1.00 96.62 221 SER A O 1
ATOM 1699 N N . LEU A 1 222 ? -12.716 3.335 29.174 1.00 95.62 222 LEU A N 1
ATOM 1700 C CA . LEU A 1 222 ? -12.377 1.914 29.147 1.00 95.62 222 LEU A CA 1
ATOM 1701 C C . LEU A 1 222 ? -11.500 1.544 27.946 1.00 95.62 222 LEU A C 1
ATOM 1703 O O . LEU A 1 222 ? -11.083 0.389 27.852 1.00 95.62 222 LEU A O 1
ATOM 1707 N N . GLY A 1 223 ? -11.203 2.504 27.064 1.00 97.19 223 GLY A N 1
ATOM 1708 C CA . GLY A 1 223 ? -10.344 2.309 25.904 1.00 97.19 223 GLY A CA 1
ATOM 1709 C C . GLY A 1 223 ? -8.968 1.756 26.280 1.00 97.19 223 GLY A C 1
ATOM 1710 O O . GLY A 1 223 ? -8.326 2.210 27.234 1.00 97.19 223 GLY A O 1
ATOM 1711 N N . LYS A 1 224 ? -8.502 0.760 25.522 1.00 97.31 224 LYS A N 1
ATOM 1712 C CA . LYS A 1 224 ? -7.138 0.225 25.613 1.00 97.31 224 LYS A CA 1
ATOM 1713 C C . LYS A 1 224 ? -6.436 0.376 24.279 1.00 97.31 224 LYS A C 1
ATOM 1715 O O . LYS A 1 224 ? -6.907 -0.158 23.280 1.00 97.31 224 LYS A O 1
ATOM 1720 N N . SER A 1 225 ? -5.316 1.090 24.291 1.00 96.94 225 SER A N 1
ATOM 1721 C CA . SER A 1 225 ? -4.526 1.375 23.098 1.00 96.94 225 SER A CA 1
ATOM 1722 C C . SER A 1 225 ? -3.265 0.524 23.041 1.00 96.94 225 SER A C 1
ATOM 1724 O O . SER A 1 225 ? -2.627 0.275 24.066 1.00 96.94 225 SER A O 1
ATOM 1726 N N . THR A 1 226 ? -2.884 0.127 21.834 1.00 95.19 226 THR A N 1
ATOM 1727 C CA . THR A 1 226 ? -1.596 -0.488 21.536 1.00 95.19 226 THR A CA 1
ATOM 1728 C C . THR A 1 226 ? -1.063 0.041 20.214 1.00 95.19 226 THR A C 1
ATOM 1730 O O . THR A 1 226 ? -1.796 0.171 19.231 1.00 95.19 226 THR A O 1
ATOM 1733 N N . ASN A 1 227 ? 0.236 0.312 20.176 1.00 93.56 227 ASN A N 1
ATOM 1734 C CA . ASN A 1 227 ? 0.918 0.646 18.939 1.00 93.56 227 ASN A CA 1
ATOM 1735 C C . ASN A 1 227 ? 1.182 -0.656 18.159 1.00 93.56 227 ASN A C 1
ATOM 1737 O O . ASN A 1 227 ? 1.720 -1.614 18.716 1.00 93.56 227 ASN A O 1
ATOM 1741 N N . LEU A 1 228 ? 0.749 -0.705 16.899 1.00 90.81 228 LEU A N 1
ATOM 1742 C CA . LEU A 1 228 ? 0.906 -1.867 16.022 1.00 90.81 228 LEU A CA 1
ATOM 1743 C C . LEU A 1 228 ? 2.221 -1.834 15.238 1.00 90.81 228 LEU A C 1
ATOM 1745 O O . LEU A 1 228 ? 2.750 -2.886 14.887 1.00 90.81 228 LEU A O 1
ATOM 1749 N N . THR A 1 229 ? 2.750 -0.643 14.960 1.00 87.56 229 THR A N 1
ATOM 1750 C CA . THR A 1 229 ? 3.973 -0.454 14.172 1.00 87.56 229 THR A CA 1
ATOM 1751 C C . THR A 1 229 ? 4.908 0.524 14.872 1.00 87.56 229 THR A C 1
ATOM 1753 O O . THR A 1 229 ? 4.626 1.718 14.991 1.00 87.56 229 THR A O 1
ATOM 1756 N N . ASN A 1 230 ? 6.060 0.024 15.311 1.00 74.50 230 ASN A N 1
ATOM 1757 C CA . ASN A 1 230 ? 7.065 0.849 15.960 1.00 74.50 230 ASN A CA 1
ATOM 1758 C C . ASN A 1 230 ? 8.015 1.452 14.915 1.00 74.50 230 ASN A C 1
ATOM 1760 O O . ASN A 1 230 ? 8.905 0.764 14.415 1.00 74.50 230 ASN A O 1
ATOM 1764 N N . ASN A 1 231 ? 7.880 2.753 14.648 1.00 67.00 231 ASN A N 1
ATOM 1765 C CA . ASN A 1 231 ? 8.755 3.498 13.732 1.00 67.00 231 ASN A CA 1
ATOM 1766 C C . ASN A 1 231 ? 10.239 3.536 14.164 1.00 67.00 231 ASN A C 1
ATOM 1768 O O . ASN A 1 231 ? 11.086 3.994 13.405 1.00 67.00 231 ASN A O 1
ATOM 1772 N N . GLY A 1 232 ? 10.584 3.048 15.361 1.00 64.00 232 GLY A N 1
ATOM 1773 C CA . GLY A 1 232 ? 11.953 3.046 15.879 1.00 64.00 232 GLY A CA 1
ATOM 1774 C C . GLY A 1 232 ? 12.850 1.890 15.420 1.00 64.00 232 GLY A C 1
ATOM 1775 O O . GLY A 1 232 ? 14.033 1.901 15.757 1.00 64.00 232 GLY A O 1
ATOM 1776 N N . GLN A 1 233 ? 12.337 0.881 14.705 1.00 70.12 233 GLN A N 1
ATOM 1777 C CA . GLN A 1 233 ? 13.152 -0.257 14.263 1.00 70.12 233 GLN A CA 1
ATOM 1778 C C . GLN A 1 233 ? 12.947 -0.554 12.779 1.00 70.12 233 GLN A C 1
ATOM 1780 O O . GLN A 1 233 ? 11.978 -1.190 12.382 1.00 70.12 233 GLN A O 1
ATOM 1785 N N . CYS A 1 234 ? 13.923 -0.127 11.977 1.00 80.25 234 CYS A N 1
ATOM 1786 C CA . CYS A 1 234 ? 14.087 -0.499 10.576 1.00 80.25 234 CYS A CA 1
ATOM 1787 C C . CYS A 1 234 ? 12.935 -0.100 9.627 1.00 80.25 234 CYS A C 1
ATOM 1789 O O . CYS A 1 234 ? 12.765 -0.721 8.581 1.00 80.25 234 CYS A O 1
ATOM 1791 N N . LEU A 1 235 ? 12.183 0.960 9.931 1.00 89.38 235 LEU A N 1
ATOM 1792 C CA . LEU A 1 235 ? 11.213 1.556 9.005 1.00 89.38 235 LEU A CA 1
ATOM 1793 C C . LEU A 1 235 ? 11.737 2.872 8.429 1.00 89.38 235 LEU A C 1
ATOM 1795 O O . LEU A 1 235 ? 12.527 3.562 9.073 1.00 89.38 235 LEU A O 1
ATOM 1799 N N . THR A 1 236 ? 11.318 3.229 7.214 1.00 87.06 236 THR A N 1
ATOM 1800 C CA . THR A 1 236 ? 11.605 4.562 6.668 1.00 87.06 236 THR A CA 1
ATOM 1801 C C . THR A 1 236 ? 10.977 5.639 7.546 1.00 87.06 236 THR A C 1
ATOM 1803 O O . THR A 1 236 ? 9.900 5.453 8.106 1.00 87.06 236 THR A O 1
ATOM 1806 N N . ASN A 1 237 ? 11.623 6.799 7.645 1.00 88.31 237 ASN A N 1
ATOM 1807 C CA . ASN A 1 237 ? 11.114 7.944 8.411 1.00 88.31 237 ASN A CA 1
ATOM 1808 C C . ASN A 1 237 ? 9.767 8.492 7.897 1.00 88.31 237 ASN A C 1
ATOM 1810 O O . ASN A 1 237 ? 9.089 9.217 8.617 1.00 88.31 237 ASN A O 1
ATOM 1814 N N . VAL A 1 238 ? 9.396 8.152 6.663 1.00 90.94 238 VAL A N 1
ATOM 1815 C CA . VAL A 1 238 ? 8.106 8.466 6.032 1.00 90.94 238 VAL A CA 1
ATOM 1816 C C . VAL A 1 238 ? 7.036 7.395 6.278 1.00 90.94 238 VAL A C 1
ATOM 1818 O O . VAL A 1 238 ? 5.918 7.545 5.797 1.00 90.94 238 VAL A O 1
ATOM 1821 N N . SER A 1 239 ? 7.367 6.310 6.986 1.00 93.38 239 SER A N 1
ATOM 1822 C CA . SER A 1 239 ? 6.409 5.253 7.313 1.00 93.38 239 SER A CA 1
ATOM 1823 C C . SER A 1 239 ? 5.379 5.726 8.326 1.00 93.38 239 SER A C 1
ATOM 1825 O O . SER A 1 239 ? 5.728 6.305 9.359 1.00 93.38 239 SER A O 1
ATOM 1827 N N . SER A 1 240 ? 4.116 5.407 8.066 1.00 93.94 240 SER A N 1
ATOM 1828 C CA . SER A 1 240 ? 3.036 5.687 9.008 1.00 93.94 240 SER A CA 1
ATOM 1829 C C . SER A 1 240 ? 3.104 4.767 10.224 1.00 93.94 240 SER A C 1
ATOM 1831 O O . SER A 1 240 ? 3.320 3.560 10.097 1.00 93.94 240 SER A O 1
ATOM 1833 N N . SER A 1 241 ? 2.875 5.340 11.406 1.00 93.75 241 SER A N 1
ATOM 1834 C CA . SER A 1 241 ? 2.609 4.577 12.624 1.00 93.75 241 SER A CA 1
ATOM 1835 C C . SER A 1 241 ? 1.127 4.252 12.744 1.00 93.75 241 SER A C 1
ATOM 1837 O O . SER A 1 241 ? 0.290 5.124 12.548 1.00 93.75 241 SER A O 1
ATOM 1839 N N . PHE A 1 242 ? 0.795 3.027 13.149 1.00 95.44 242 PHE A N 1
ATOM 1840 C CA . PHE A 1 242 ? -0.569 2.607 13.442 1.00 95.44 242 PHE A CA 1
ATOM 1841 C C . PHE A 1 242 ? -0.768 2.369 14.938 1.00 95.44 242 PHE A C 1
ATOM 1843 O O . PHE A 1 242 ? 0.003 1.660 15.587 1.00 95.44 242 PHE A O 1
ATOM 1850 N N . ASN A 1 243 ? -1.842 2.931 15.484 1.00 96.94 243 ASN A N 1
ATOM 1851 C CA . ASN A 1 243 ? -2.292 2.730 16.855 1.00 96.94 243 ASN A CA 1
ATOM 1852 C C . ASN A 1 243 ? -3.720 2.184 16.847 1.00 96.94 243 ASN A C 1
ATOM 1854 O O . ASN A 1 243 ? -4.617 2.780 16.253 1.00 96.94 243 ASN A O 1
ATOM 1858 N N . LEU A 1 244 ? -3.936 1.062 17.524 1.00 97.56 244 LEU A N 1
ATOM 1859 C CA . LEU A 1 244 ? -5.248 0.454 17.693 1.00 97.56 244 LEU A CA 1
ATOM 1860 C C . LEU A 1 244 ? -5.748 0.739 19.102 1.00 97.56 244 LEU A C 1
ATOM 1862 O O . LEU A 1 244 ? -5.106 0.337 20.069 1.00 97.56 244 LEU A O 1
ATOM 1866 N N . THR A 1 245 ? -6.912 1.370 19.216 1.00 98.44 245 THR A N 1
ATOM 1867 C CA . THR A 1 245 ? -7.634 1.512 20.482 1.00 98.44 245 THR A CA 1
ATOM 1868 C C . THR A 1 245 ? -8.911 0.691 20.444 1.00 98.44 245 THR A C 1
ATOM 1870 O O . THR A 1 245 ? -9.706 0.811 19.519 1.00 98.44 245 THR A O 1
ATOM 1873 N N . MET A 1 246 ? -9.110 -0.161 21.444 1.00 97.94 246 MET A N 1
ATOM 1874 C CA . MET A 1 246 ? -10.301 -0.996 21.568 1.00 97.94 246 MET A CA 1
ATOM 1875 C C . MET A 1 246 ? -11.172 -0.510 22.720 1.00 97.94 246 MET A C 1
ATOM 1877 O O . MET A 1 246 ? -10.686 -0.354 23.842 1.00 97.94 246 MET A O 1
ATOM 1881 N N . TYR A 1 247 ? -12.458 -0.317 22.441 1.00 97.94 247 TYR A N 1
ATOM 1882 C CA . TYR A 1 247 ? -13.464 0.130 23.395 1.00 97.94 247 TYR A CA 1
ATOM 1883 C C . TYR A 1 247 ? -14.532 -0.957 23.567 1.00 97.94 247 TYR A C 1
ATOM 1885 O O . TYR A 1 247 ? -15.201 -1.312 22.593 1.00 97.94 247 TYR A O 1
ATOM 1893 N N . PRO A 1 248 ? -14.736 -1.502 24.779 1.00 96.56 248 PRO A N 1
ATOM 1894 C CA . PRO A 1 248 ? -15.865 -2.388 25.019 1.00 96.56 248 PRO A CA 1
ATOM 1895 C C . PRO A 1 248 ? -17.174 -1.593 24.948 1.00 96.56 248 PRO A C 1
ATOM 1897 O O . PRO A 1 248 ? -17.230 -0.427 25.328 1.00 96.56 248 PRO A O 1
ATOM 1900 N N . THR A 1 249 ? -18.248 -2.234 24.505 1.00 94.69 249 THR A N 1
ATOM 1901 C CA . THR A 1 249 ? -19.601 -1.661 24.465 1.00 94.69 249 THR A CA 1
ATOM 1902 C C . THR A 1 249 ? -20.524 -2.381 25.449 1.00 94.69 249 THR A C 1
ATOM 1904 O O . THR A 1 249 ? -20.141 -3.367 26.083 1.00 94.69 249 THR A O 1
ATOM 1907 N N . SER A 1 250 ? -21.780 -1.940 25.558 1.00 93.19 250 SER A N 1
ATOM 1908 C CA . SER A 1 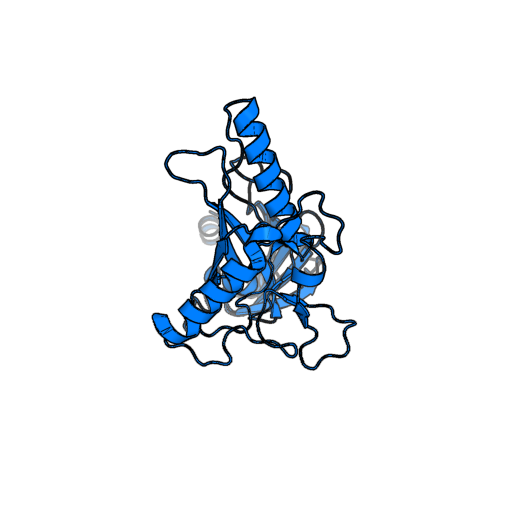250 ? -22.805 -2.638 26.348 1.00 93.19 250 SER A CA 1
ATOM 1909 C C . SER A 1 250 ? -22.946 -4.112 25.965 1.00 93.19 250 SER A C 1
ATOM 1911 O O . SER A 1 250 ? -23.101 -4.948 26.851 1.00 93.19 250 SER A O 1
ATOM 1913 N N . ALA A 1 251 ? -22.853 -4.443 24.673 1.00 91.50 251 ALA A N 1
ATOM 1914 C CA . ALA A 1 251 ? -22.955 -5.819 24.193 1.00 91.50 251 ALA A CA 1
ATOM 1915 C C . ALA A 1 251 ? -21.827 -6.704 24.746 1.00 91.50 251 ALA A C 1
ATOM 1917 O O . ALA A 1 251 ? -22.095 -7.817 25.192 1.00 91.50 251 ALA A O 1
ATOM 1918 N N . PHE A 1 252 ? -20.600 -6.179 24.834 1.00 91.69 252 PHE A N 1
ATOM 1919 C CA . PHE A 1 252 ? -19.483 -6.901 25.445 1.00 91.69 252 PHE A CA 1
ATOM 1920 C C . PHE A 1 252 ? -19.752 -7.186 26.927 1.00 91.69 252 PHE A C 1
ATOM 1922 O O . PHE A 1 252 ? -19.621 -8.321 27.375 1.00 91.69 252 PHE A O 1
ATOM 1929 N N . PHE A 1 253 ? -20.211 -6.188 27.690 1.00 87.69 253 PHE A N 1
ATOM 1930 C CA . PHE A 1 253 ? -20.535 -6.381 29.108 1.00 87.69 253 PHE A CA 1
ATOM 1931 C C . PHE A 1 253 ? -21.715 -7.325 29.335 1.00 87.69 253 PHE A C 1
ATOM 1933 O O . PHE A 1 253 ? -21.713 -8.079 30.303 1.00 87.69 253 PHE A O 1
ATOM 1940 N N . ASN A 1 254 ? -22.713 -7.330 28.455 1.00 85.69 254 ASN A N 1
ATOM 1941 C CA . ASN A 1 254 ? -23.851 -8.239 28.582 1.00 85.69 254 ASN A CA 1
ATOM 1942 C C . ASN A 1 254 ? -23.439 -9.710 28.438 1.00 85.69 254 ASN A C 1
ATOM 1944 O O . ASN A 1 254 ? -24.051 -10.573 29.059 1.00 85.69 254 ASN A O 1
ATOM 1948 N N . VAL A 1 255 ? -22.398 -9.986 27.651 1.00 82.31 255 VAL A N 1
ATOM 1949 C CA . VAL A 1 255 ? -21.911 -11.347 27.385 1.00 82.31 255 VAL A CA 1
ATOM 1950 C C . VAL A 1 255 ? -20.826 -11.761 28.370 1.00 82.31 255 VAL A C 1
ATOM 1952 O O . VAL A 1 255 ? -20.842 -12.880 28.874 1.00 82.31 255 VAL A O 1
ATOM 1955 N N . TYR A 1 256 ? -19.901 -10.853 28.674 1.00 76.44 256 TYR A N 1
ATOM 1956 C CA . TYR A 1 256 ? -18.696 -11.141 29.450 1.00 76.44 256 TYR A CA 1
ATOM 1957 C C . TYR A 1 256 ? -18.736 -10.586 30.879 1.00 76.44 256 TYR A C 1
ATOM 1959 O O . TYR A 1 256 ? -17.707 -10.523 31.554 1.00 76.44 256 TYR A O 1
ATOM 1967 N N . SER A 1 257 ? -19.912 -10.203 31.384 1.00 71.06 257 SER A N 1
ATOM 1968 C CA . SER A 1 257 ? -20.059 -9.874 32.802 1.00 71.06 257 SER A CA 1
ATOM 1969 C C . SER A 1 257 ? -20.161 -11.135 33.651 1.00 71.06 257 SER A C 1
ATOM 1971 O O . SER A 1 257 ? -20.867 -12.094 33.348 1.00 71.06 257 SER A O 1
ATOM 1973 N N . THR A 1 258 ? -19.455 -11.116 34.776 1.00 64.50 258 THR A N 1
ATOM 1974 C CA . THR A 1 258 ? -19.599 -12.116 35.826 1.00 64.50 258 THR A CA 1
ATOM 1975 C C . THR A 1 258 ? -19.842 -11.407 37.144 1.00 64.50 258 THR A C 1
ATOM 1977 O O . THR A 1 258 ? -19.181 -10.423 37.473 1.00 64.50 258 THR A O 1
ATOM 1980 N N . SER A 1 259 ? -20.789 -11.915 37.928 1.00 66.50 259 SER A N 1
ATOM 1981 C CA . SER A 1 259 ? -20.980 -11.483 39.314 1.00 66.50 259 SER A CA 1
ATOM 1982 C C . SER A 1 259 ? -19.938 -12.094 40.258 1.00 66.50 259 SER A C 1
ATOM 1984 O O . SER A 1 259 ? -19.958 -11.809 41.454 1.00 66.50 259 SER A O 1
ATOM 1986 N N . ASN A 1 260 ? -19.051 -12.961 39.750 1.00 62.00 260 ASN A N 1
ATOM 1987 C CA . ASN A 1 260 ? -18.000 -13.606 40.523 1.00 62.00 260 ASN A CA 1
ATOM 1988 C C . ASN A 1 260 ? -16.643 -12.902 40.292 1.00 62.00 260 ASN A C 1
ATOM 1990 O O . ASN A 1 260 ? -16.003 -13.129 39.259 1.00 62.00 260 ASN A O 1
ATOM 1994 N N . PRO A 1 261 ? -16.160 -12.089 41.251 1.00 60.41 261 PRO A N 1
ATOM 1995 C CA . PRO A 1 261 ? -14.931 -11.308 41.093 1.00 60.41 261 PRO A CA 1
ATOM 1996 C C . PRO A 1 261 ? -13.678 -12.175 40.886 1.00 60.41 261 PRO A C 1
ATOM 1998 O O . PRO A 1 261 ? -12.720 -11.736 40.252 1.00 60.41 261 PRO A O 1
ATOM 2001 N N . THR A 1 262 ? -13.683 -13.428 41.356 1.00 53.91 262 THR A N 1
ATOM 2002 C CA . THR A 1 262 ? -12.557 -14.354 41.172 1.00 53.91 262 THR A CA 1
ATOM 2003 C C . THR A 1 262 ? -12.377 -14.752 39.705 1.00 53.91 262 THR A C 1
ATOM 2005 O O . THR A 1 262 ? -11.249 -14.925 39.258 1.00 53.91 262 THR A O 1
ATOM 2008 N N . ILE A 1 263 ? -13.466 -14.834 38.931 1.00 53.44 263 ILE A N 1
ATOM 2009 C CA . ILE A 1 263 ? -13.417 -15.143 37.491 1.00 53.44 263 ILE A CA 1
ATOM 2010 C C . ILE A 1 263 ? -12.969 -13.911 36.694 1.00 53.44 263 ILE A C 1
ATOM 2012 O O . ILE A 1 263 ? -12.166 -14.035 35.772 1.00 53.44 263 ILE A O 1
ATOM 2016 N N . ALA A 1 264 ? -13.399 -12.712 37.103 1.00 50.69 264 ALA A N 1
ATOM 2017 C CA . ALA A 1 264 ? -12.995 -11.453 36.471 1.00 50.69 264 ALA A CA 1
ATOM 2018 C C . ALA A 1 264 ? -11.476 -11.200 36.534 1.00 50.69 264 ALA A C 1
ATOM 2020 O O . ALA A 1 264 ? -10.926 -10.532 35.666 1.00 50.69 264 ALA A O 1
ATOM 2021 N N . THR A 1 265 ? -10.785 -11.766 37.530 1.00 44.31 265 THR A N 1
ATOM 2022 C CA . THR A 1 265 ? -9.329 -11.604 37.693 1.00 44.31 265 THR A CA 1
ATOM 2023 C C . THR A 1 265 ? -8.525 -12.497 36.732 1.00 44.31 265 THR A C 1
ATOM 2025 O O . THR A 1 265 ? -7.364 -12.213 36.472 1.00 44.31 265 THR A O 1
ATOM 2028 N N . ILE A 1 266 ? -9.125 -13.559 36.178 1.00 48.53 266 ILE A N 1
ATOM 2029 C CA . ILE A 1 266 ? -8.443 -14.504 35.271 1.00 48.53 266 ILE A CA 1
ATOM 2030 C C . ILE A 1 266 ? -8.518 -14.033 33.805 1.00 48.53 266 ILE A C 1
ATOM 2032 O O . ILE A 1 266 ? -7.653 -14.380 33.011 1.00 48.53 266 ILE A O 1
ATOM 2036 N N . GLY A 1 267 ? -9.519 -13.218 33.447 1.00 33.81 267 GLY A N 1
ATOM 2037 C CA . GLY A 1 267 ? -9.696 -12.676 32.089 1.00 33.81 267 GLY A CA 1
ATOM 2038 C C . GLY A 1 267 ? -8.951 -11.366 31.799 1.00 33.81 267 GLY A C 1
ATOM 2039 O O . GLY A 1 267 ? -8.960 -10.909 30.662 1.00 33.81 267 GLY A O 1
ATOM 2040 N N . ALA A 1 268 ? -8.325 -10.756 32.808 1.00 30.66 268 ALA A N 1
ATOM 2041 C CA . ALA A 1 268 ? -7.467 -9.584 32.659 1.00 30.66 268 ALA A CA 1
ATOM 2042 C C . ALA A 1 268 ? -5.998 -10.025 32.728 1.00 30.66 268 ALA A C 1
ATOM 2044 O O . ALA A 1 268 ? -5.352 -9.873 33.765 1.00 30.66 268 ALA A O 1
ATOM 2045 N N . VAL A 1 269 ? -5.497 -10.622 31.647 1.00 31.98 269 VAL A N 1
ATOM 2046 C CA . VAL A 1 269 ? -4.065 -10.895 31.446 1.00 31.98 269 VAL A CA 1
ATOM 2047 C C . VAL A 1 269 ? -3.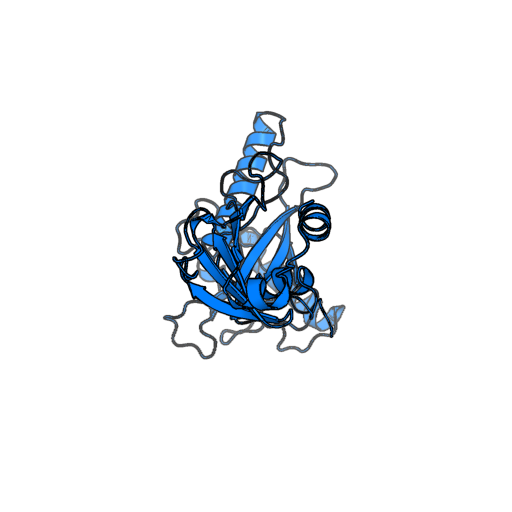657 -10.336 30.098 1.00 31.98 269 VAL A C 1
ATOM 2049 O O . VAL A 1 269 ? -4.360 -10.653 29.114 1.00 31.98 269 VAL A O 1
#

Organism: NCBI:txid210454

Sequence (269 aa):
IATSDGRAMALAPLISPDELEDFEEFAYDFYYNTAGLPNTTGVSSFGRGVWWTDPELNTSDNRFWTGSTGGKTPWGSPNLVHAPIFEFSTMPSPILMTDLHFEEVRGRIIDGFIANAVEYQDTGNMSTCGGFSDFLVLQSSQAVGAVIMHPINPANDSTKLTGIISSSIAWYETLHEGFNSEVQGIDCVLCSDTVCNTYSVLEGNIEFKGPGDLHQKTYESLGKSTNLTNNGQCLTNVSSSFNLTMYPTSAFFNVYSTSNPTIATIGAV

Foldseek 3Di:
DPLCPQWKKFWWWKAALVCFVVVQVVLLCCQCPVVVADNCQCADQVGTAQWEADPPDPGPRNIDHCSVVRQQAPVGDPDSIWTFRRDMPDPSDNRGSYTQLNDPQRVVQVSLLLVQLVVCVVPVDRQAFKAKGDWDQDPSPSATWIKIKGFDDDPVRSSDTTIIMMGIGRPQSVQLVVDALQDFAKWKWKDKPPWIWIWGQHSSHIHTPGTDPPDDPVQVVVKDKDWPDDPRGRYGPSHITMMIIMTGHPVRCVRPPDPDVVVVVVPPD